Protein AF-A0A7S2EL05-F1 (afdb_monomer)

Sequence (226 aa):
WRDENFVDEIRAWVKHLNYWMNGFDNTKRIVISYDSLIDGGAGPHEAVRIARFLGEEEGVTTVPEEHIPCVWEKVVNTYTYHDGDRRKLALSLGDDNNGSGYSSQKKRNRVKQNENLSKNINLPLDDNGNEKNEKSTGSIDLLSPKKKSTGSINLSKDVLPGSSSLNPSMDDLTFTKAQLQTIYALINLVKEKYQSRGNEHRIEIILDDYLKEVKVKLMELIDASD

Radius of gyration: 29.75 Å; Cα contacts (8 Å, |Δi|>4): 64; chains: 1; bounding box: 59×52×84 Å

pLDDT: mean 71.34, std 25.08, range [31.23, 97.62]

Foldseek 3Di:
DCVVCVVVVVVVVVVVVCCVVVVDDPLLDDDDDPCLCLDLPRNLVVQLVVQVSQVVDPPDDGDPSVCSNVVSCVPRVVPVVVVVVVVVVVVVPDDDDDDDDDDDDDDDDDDPDDPPPPPDDDDDDDPDDDDDDDDDDDDDDDDDPDDDDDDDDDDDPDDDDDDDDPPPPPVNDDDDLVRLVVVLVVLVVVLVVVVVVPPCVVSNVVSVVVNVVSVVVNVVVVVVVD

Structure (mmCIF, N/CA/C/O backbone):
data_AF-A0A7S2EL05-F1
#
_entry.id   AF-A0A7S2EL05-F1
#
loop_
_atom_site.group_PDB
_atom_site.id
_atom_site.type_symbol
_atom_site.label_atom_id
_atom_site.label_alt_id
_atom_site.label_comp_id
_atom_site.label_asym_id
_atom_site.label_entity_id
_atom_site.label_seq_id
_atom_site.pdbx_PDB_ins_code
_atom_site.Cartn_x
_atom_site.Cartn_y
_atom_site.Cartn_z
_atom_site.occupancy
_atom_site.B_iso_or_equiv
_atom_site.auth_seq_id
_atom_site.auth_comp_id
_atom_site.auth_asym_id
_atom_site.auth_atom_id
_atom_site.pdbx_PDB_model_num
ATOM 1 N N . TRP A 1 1 ? 18.766 -21.135 -1.723 1.00 81.81 1 TRP A N 1
ATOM 2 C CA . TRP A 1 1 ? 17.306 -21.271 -1.514 1.00 81.81 1 TRP A CA 1
ATOM 3 C C . TRP A 1 1 ? 16.524 -19.988 -1.794 1.00 81.81 1 TRP A C 1
ATOM 5 O O . TRP A 1 1 ? 15.847 -19.970 -2.808 1.00 81.81 1 TRP A O 1
ATOM 15 N N . ARG A 1 2 ? 16.598 -18.924 -0.965 1.00 81.25 2 ARG A N 1
ATOM 16 C CA . ARG A 1 2 ? 15.779 -17.698 -1.152 1.00 81.25 2 ARG A CA 1
ATOM 17 C C . ARG A 1 2 ? 15.886 -17.117 -2.566 1.00 81.25 2 ARG A C 1
ATOM 19 O O . ARG A 1 2 ? 14.863 -16.858 -3.182 1.00 81.25 2 ARG A O 1
ATOM 26 N N . ASP A 1 3 ? 17.107 -16.960 -3.065 1.00 92.44 3 ASP A N 1
ATOM 27 C CA . ASP A 1 3 ? 17.338 -16.305 -4.357 1.00 92.44 3 ASP A CA 1
ATOM 28 C C . ASP A 1 3 ? 17.010 -17.246 -5.525 1.00 92.44 3 ASP A C 1
ATOM 30 O O . ASP A 1 3 ? 16.352 -16.855 -6.482 1.00 92.44 3 ASP A O 1
ATOM 34 N N . GLU A 1 4 ? 17.371 -18.524 -5.395 1.00 92.69 4 GLU A N 1
ATOM 35 C CA . GLU A 1 4 ? 17.103 -19.570 -6.395 1.00 92.69 4 GLU A CA 1
ATOM 36 C C . GLU A 1 4 ? 15.605 -19.834 -6.609 1.00 92.69 4 GLU A C 1
ATOM 38 O O . GLU A 1 4 ? 15.221 -20.274 -7.685 1.00 92.69 4 GLU A O 1
ATOM 43 N N . ASN A 1 5 ? 14.763 -19.568 -5.603 1.00 93.44 5 ASN A N 1
ATOM 44 C CA . ASN A 1 5 ? 13.311 -19.782 -5.668 1.00 93.44 5 ASN A CA 1
ATOM 45 C C . ASN A 1 5 ? 12.526 -18.466 -5.725 1.00 93.44 5 ASN A C 1
ATOM 47 O O . ASN A 1 5 ? 11.299 -18.492 -5.748 1.00 93.44 5 ASN A O 1
ATOM 51 N N . PHE A 1 6 ? 13.203 -17.312 -5.756 1.00 91.44 6 PHE A N 1
ATOM 52 C CA . PHE A 1 6 ? 12.556 -16.004 -5.636 1.00 91.44 6 PHE A CA 1
ATOM 53 C C . PHE A 1 6 ? 11.422 -15.822 -6.651 1.00 91.44 6 PHE A C 1
ATOM 55 O O . PHE A 1 6 ? 10.320 -15.411 -6.296 1.00 91.44 6 PHE A O 1
ATOM 62 N N . VAL A 1 7 ? 11.673 -16.189 -7.909 1.00 93.88 7 VAL A N 1
ATOM 63 C CA . VAL A 1 7 ? 10.692 -16.054 -8.991 1.00 93.88 7 VAL A CA 1
ATOM 64 C C . VAL A 1 7 ? 9.461 -16.934 -8.750 1.00 93.88 7 VAL A C 1
ATOM 66 O O . VAL A 1 7 ? 8.333 -16.480 -8.945 1.00 93.88 7 VAL A O 1
ATOM 69 N N . ASP A 1 8 ? 9.655 -18.176 -8.310 1.00 94.38 8 ASP A N 1
ATOM 70 C CA . ASP A 1 8 ? 8.552 -19.109 -8.072 1.00 94.38 8 ASP A CA 1
ATOM 71 C C . ASP A 1 8 ? 7.735 -18.725 -6.835 1.00 94.38 8 ASP A C 1
ATOM 73 O O . ASP A 1 8 ? 6.505 -18.769 -6.881 1.00 94.38 8 ASP A O 1
ATOM 77 N N . GLU A 1 9 ? 8.389 -18.240 -5.780 1.00 94.56 9 GLU A N 1
ATOM 78 C CA . GLU A 1 9 ? 7.723 -17.711 -4.587 1.00 94.56 9 GLU A CA 1
ATOM 79 C C . GLU A 1 9 ? 6.894 -16.459 -4.908 1.00 94.56 9 GLU A C 1
ATOM 81 O O . GLU A 1 9 ? 5.739 -16.351 -4.490 1.00 94.56 9 GLU A O 1
ATOM 86 N N . ILE A 1 10 ? 7.418 -15.538 -5.726 1.00 96.00 10 ILE A N 1
ATOM 87 C CA . ILE A 1 10 ? 6.655 -14.365 -6.178 1.00 96.00 10 ILE A CA 1
ATOM 88 C C . ILE A 1 10 ? 5.441 -14.789 -7.010 1.00 96.00 10 ILE A C 1
ATOM 90 O O . ILE A 1 10 ? 4.342 -14.274 -6.798 1.00 96.00 10 ILE A O 1
ATOM 94 N N . ARG A 1 11 ? 5.582 -15.762 -7.920 1.00 96.12 11 ARG A N 1
ATOM 95 C CA . ARG A 1 11 ? 4.439 -16.292 -8.688 1.00 96.12 11 ARG A CA 1
ATOM 96 C C . ARG A 1 11 ? 3.397 -16.941 -7.781 1.00 96.12 11 ARG A C 1
ATOM 98 O O . ARG A 1 11 ? 2.199 -16.721 -7.977 1.00 96.12 11 ARG A O 1
ATOM 105 N N . ALA A 1 12 ? 3.830 -17.727 -6.796 1.00 95.69 12 ALA A N 1
ATOM 106 C CA . ALA A 1 12 ? 2.943 -18.347 -5.820 1.00 95.69 12 ALA A CA 1
ATOM 107 C C . ALA A 1 12 ? 2.183 -17.285 -5.010 1.00 95.69 12 ALA A C 1
ATOM 109 O O . ALA A 1 12 ? 0.964 -17.386 -4.852 1.00 95.69 12 ALA A O 1
ATOM 110 N N . TRP A 1 13 ? 2.873 -16.226 -4.586 1.00 95.31 13 TRP A N 1
ATOM 111 C CA . TRP A 1 13 ? 2.276 -15.103 -3.872 1.00 95.31 13 TRP A CA 1
ATOM 112 C C . TRP A 1 13 ? 1.262 -14.329 -4.727 1.00 95.31 13 TRP A C 1
ATOM 114 O O . TRP A 1 13 ? 0.143 -14.083 -4.277 1.00 95.31 13 TRP A O 1
ATOM 124 N N . VAL A 1 14 ? 1.581 -14.031 -5.992 1.00 96.50 14 VAL A N 1
ATOM 125 C CA . VAL A 1 14 ? 0.643 -13.390 -6.937 1.00 96.50 14 VAL A CA 1
ATOM 126 C C . VAL A 1 14 ? -0.605 -14.247 -7.141 1.00 96.50 14 VAL A C 1
ATOM 128 O O . VAL A 1 14 ? -1.726 -13.739 -7.112 1.00 96.50 14 VAL A O 1
ATOM 131 N N . LYS A 1 15 ? -0.440 -15.563 -7.310 1.00 96.75 15 LYS A N 1
ATOM 132 C CA . LYS A 1 15 ? -1.571 -16.491 -7.438 1.00 96.75 15 LYS A CA 1
ATOM 133 C C . LYS A 1 15 ? -2.443 -16.492 -6.181 1.00 96.75 15 LYS A C 1
ATOM 135 O O . LYS A 1 15 ? -3.668 -16.494 -6.295 1.00 96.75 15 LYS A O 1
ATOM 140 N N . HIS A 1 16 ? -1.822 -16.474 -5.003 1.00 94.94 16 HIS A N 1
ATOM 141 C CA . HIS A 1 16 ? -2.523 -16.396 -3.726 1.00 94.94 16 HIS A CA 1
ATOM 142 C C . HIS A 1 16 ? -3.325 -15.097 -3.600 1.00 94.94 16 HIS A C 1
ATOM 144 O O . HIS A 1 16 ? -4.512 -15.143 -3.288 1.00 94.94 16 HIS A O 1
ATOM 150 N N . LEU A 1 17 ? -2.722 -13.948 -3.918 1.00 94.31 17 LEU A N 1
ATOM 151 C CA . LEU A 1 17 ? -3.434 -12.673 -3.922 1.00 94.31 17 LEU A CA 1
ATOM 152 C C . LEU A 1 17 ? -4.604 -12.676 -4.899 1.00 94.31 17 LEU A C 1
ATOM 154 O O . LEU A 1 17 ? -5.710 -12.328 -4.507 1.00 94.31 17 LEU A O 1
ATOM 158 N N . ASN A 1 18 ? -4.402 -13.123 -6.139 1.00 95.62 18 ASN A N 1
ATOM 159 C CA . ASN A 1 18 ? -5.470 -13.169 -7.138 1.00 95.62 18 ASN A CA 1
ATOM 160 C C . ASN A 1 18 ? -6.663 -14.016 -6.682 1.00 95.62 18 ASN A C 1
ATOM 162 O O . ASN A 1 18 ? -7.805 -13.663 -6.965 1.00 95.62 18 ASN A O 1
ATOM 166 N N . TYR A 1 19 ? -6.423 -15.107 -5.952 1.00 95.00 19 TYR A N 1
ATOM 167 C CA . TYR A 1 19 ? -7.498 -15.913 -5.379 1.00 95.00 19 TYR A CA 1
ATOM 168 C C . TYR A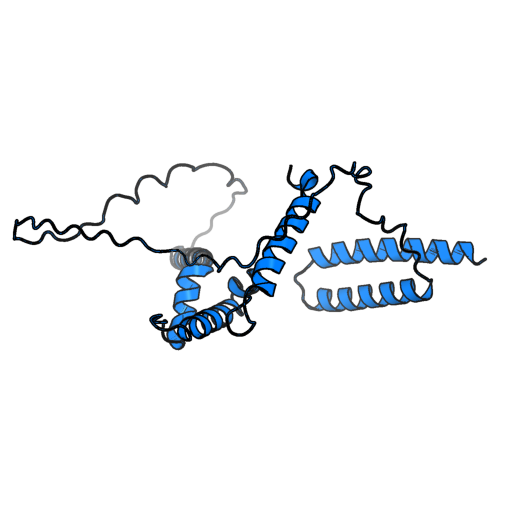 1 19 ? -8.379 -15.097 -4.418 1.00 95.00 19 TYR A C 1
ATOM 170 O O . TYR A 1 19 ? -9.597 -15.065 -4.585 1.00 95.00 19 TYR A O 1
ATOM 178 N N . TRP A 1 20 ? -7.781 -14.379 -3.463 1.00 94.06 20 TRP A N 1
ATOM 179 C CA . TRP A 1 20 ? -8.527 -13.530 -2.524 1.00 94.06 20 TRP A CA 1
ATOM 180 C C . TRP A 1 20 ? -9.119 -12.286 -3.187 1.00 94.06 20 TRP A C 1
ATOM 182 O O . TRP A 1 20 ? -10.218 -11.855 -2.834 1.00 94.06 20 TRP A O 1
ATOM 192 N N . MET A 1 21 ? -8.410 -11.716 -4.163 1.00 93.62 21 MET A N 1
ATOM 193 C CA . MET A 1 21 ? -8.846 -10.517 -4.871 1.00 93.62 21 MET A CA 1
ATOM 194 C C . MET A 1 21 ? -10.076 -10.782 -5.748 1.00 93.62 21 MET A C 1
ATOM 196 O O . MET A 1 21 ? -10.983 -9.955 -5.800 1.00 93.62 21 MET A O 1
ATOM 200 N N . ASN A 1 22 ? -10.141 -11.961 -6.370 1.00 95.25 22 ASN A N 1
ATOM 201 C CA . ASN A 1 22 ? -11.247 -12.349 -7.245 1.00 95.25 22 ASN A CA 1
ATOM 202 C C . ASN A 1 22 ? -12.372 -13.097 -6.513 1.00 95.25 22 ASN A C 1
ATOM 204 O O . ASN A 1 22 ? -13.489 -13.155 -7.018 1.00 95.25 22 ASN A O 1
ATOM 208 N N . GLY A 1 23 ? -12.086 -13.708 -5.359 1.00 94.44 23 GLY A N 1
ATOM 209 C CA . GLY A 1 23 ? -13.053 -14.522 -4.615 1.00 94.44 23 GLY A CA 1
ATOM 210 C C . GLY A 1 23 ? -14.011 -13.729 -3.725 1.00 94.44 23 GLY A C 1
ATOM 211 O O . GLY A 1 23 ? -15.037 -14.268 -3.317 1.00 94.44 23 GLY A O 1
ATOM 212 N N . PHE A 1 24 ? -13.686 -12.471 -3.422 1.00 92.50 24 PHE A N 1
ATOM 213 C CA . PHE A 1 24 ? -14.451 -11.631 -2.504 1.00 92.50 24 PHE A CA 1
ATOM 214 C C . PHE A 1 24 ? -14.774 -10.286 -3.145 1.00 92.50 24 PHE A C 1
ATOM 216 O O . PHE A 1 24 ? -13.911 -9.668 -3.776 1.00 92.50 24 PHE A O 1
ATOM 223 N N . ASP A 1 25 ? -16.011 -9.829 -2.946 1.00 93.19 25 ASP A N 1
ATOM 224 C CA . ASP A 1 25 ? -16.452 -8.505 -3.375 1.00 93.19 25 ASP A CA 1
ATOM 225 C C . ASP A 1 25 ? -15.618 -7.413 -2.699 1.00 93.19 25 ASP A C 1
ATOM 227 O O . ASP A 1 25 ? -15.219 -7.536 -1.539 1.00 93.19 25 ASP A O 1
ATOM 231 N N . ASN A 1 26 ? -15.406 -6.300 -3.404 1.00 88.69 26 ASN A N 1
ATOM 232 C CA . ASN A 1 26 ? -14.616 -5.177 -2.890 1.00 88.69 26 ASN A CA 1
ATOM 233 C C . ASN A 1 26 ? -15.190 -4.563 -1.603 1.00 88.69 26 ASN A C 1
ATOM 235 O O . ASN A 1 26 ? -14.440 -3.961 -0.847 1.00 88.69 26 ASN A O 1
ATOM 239 N N . THR A 1 27 ? -16.492 -4.705 -1.345 1.00 90.81 27 THR A N 1
ATOM 240 C CA . THR A 1 27 ? -17.134 -4.230 -0.108 1.00 90.81 27 THR A CA 1
ATOM 241 C C . THR A 1 27 ? -16.928 -5.178 1.070 1.00 90.81 27 THR A C 1
ATOM 243 O O . THR A 1 27 ? -17.052 -4.762 2.210 1.00 90.81 27 THR A O 1
ATOM 246 N N . LYS A 1 28 ? -16.582 -6.444 0.810 1.00 92.94 28 LYS A N 1
ATOM 247 C CA . LYS A 1 28 ? -16.361 -7.486 1.825 1.00 92.94 28 LYS A CA 1
ATOM 248 C C . LYS A 1 28 ? -14.880 -7.777 2.046 1.00 92.94 28 LYS A C 1
ATOM 250 O O . LYS A 1 28 ? -14.517 -8.834 2.559 1.00 92.94 28 LYS A O 1
ATOM 255 N N . ARG A 1 29 ? -14.006 -6.866 1.618 1.00 93.81 29 ARG A N 1
ATOM 256 C CA . ARG A 1 29 ? -12.559 -6.995 1.765 1.00 93.81 29 ARG A CA 1
ATOM 257 C C . ARG A 1 29 ? -11.932 -5.638 2.030 1.00 93.81 29 ARG A C 1
ATOM 259 O O . ARG A 1 29 ? -12.209 -4.669 1.335 1.00 93.81 29 ARG A O 1
ATOM 266 N N . ILE A 1 30 ? -10.977 -5.627 2.948 1.00 95.25 30 ILE A N 1
ATOM 267 C CA . ILE A 1 30 ? -10.051 -4.519 3.156 1.00 95.25 30 ILE A CA 1
ATOM 268 C C . ILE A 1 30 ? -8.624 -4.965 2.814 1.00 95.25 30 ILE A C 1
ATOM 270 O O . ILE A 1 30 ? -8.251 -6.115 3.043 1.00 95.25 30 ILE A O 1
ATOM 274 N N . VAL A 1 31 ? -7.827 -4.062 2.237 1.00 94.81 31 VAL A N 1
ATOM 275 C CA . VAL A 1 31 ? -6.401 -4.283 1.956 1.00 94.81 31 VAL A CA 1
ATOM 276 C C . VAL A 1 31 ? -5.605 -3.218 2.689 1.00 94.81 31 VAL A C 1
ATOM 278 O O 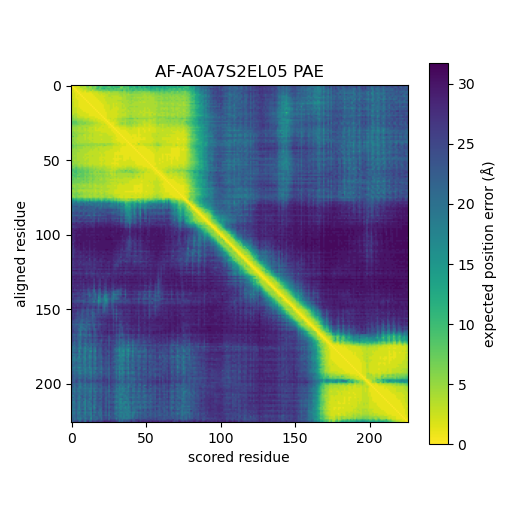. VAL A 1 31 ? -5.858 -2.027 2.519 1.00 94.81 31 VAL A O 1
ATOM 281 N N . ILE A 1 32 ? -4.650 -3.654 3.505 1.00 95.50 32 ILE A N 1
ATOM 282 C CA . ILE A 1 32 ? -3.833 -2.783 4.348 1.00 95.50 32 ILE A CA 1
ATOM 283 C C . ILE A 1 32 ? -2.375 -3.141 4.116 1.00 95.50 32 ILE A C 1
ATOM 285 O O . ILE A 1 32 ? -2.000 -4.312 4.180 1.00 95.50 32 ILE A O 1
ATOM 289 N N . SER A 1 33 ? -1.560 -2.129 3.824 1.00 95.19 33 SER A N 1
ATOM 290 C CA . SER A 1 33 ? -0.114 -2.306 3.764 1.00 95.19 33 SER A CA 1
ATOM 291 C C . SER A 1 33 ? 0.435 -2.525 5.168 1.00 95.19 33 SER A C 1
ATOM 293 O O . SER A 1 33 ? 0.085 -1.795 6.097 1.00 95.19 33 SER A O 1
ATOM 295 N N . TYR A 1 34 ? 1.340 -3.493 5.300 1.00 94.12 34 TYR A N 1
ATOM 296 C CA . TYR A 1 34 ? 2.086 -3.700 6.535 1.00 94.12 34 TYR A CA 1
ATOM 297 C C . TYR A 1 34 ? 2.833 -2.427 6.949 1.00 94.12 34 TYR A C 1
ATOM 299 O O . TYR A 1 34 ? 2.736 -2.029 8.105 1.00 94.12 34 TYR A O 1
ATOM 307 N N . ASP A 1 35 ? 3.487 -1.747 6.001 1.00 94.62 35 ASP A N 1
ATOM 308 C CA . ASP A 1 35 ? 4.274 -0.538 6.271 1.00 94.62 35 ASP A CA 1
ATOM 309 C C . ASP A 1 35 ? 3.409 0.588 6.841 1.00 94.62 35 ASP A C 1
ATOM 311 O O . ASP A 1 35 ? 3.795 1.251 7.797 1.00 94.62 35 ASP A O 1
ATOM 315 N N . SER A 1 36 ? 2.201 0.768 6.299 1.00 95.56 36 SER A N 1
ATOM 316 C CA . SER A 1 36 ? 1.250 1.756 6.815 1.00 95.56 36 SER A CA 1
ATOM 317 C C . SER A 1 36 ? 0.721 1.374 8.193 1.00 95.56 36 SER A C 1
ATOM 319 O O . SER A 1 36 ? 0.511 2.255 9.017 1.00 95.56 36 SER A O 1
ATOM 321 N N . LEU A 1 37 ? 0.522 0.079 8.460 1.00 95.81 37 LEU A N 1
ATOM 322 C CA . LEU A 1 37 ? 0.024 -0.400 9.747 1.00 95.81 37 LEU A CA 1
ATOM 323 C C . LEU A 1 37 ? 1.049 -0.238 10.874 1.00 95.81 37 LEU A C 1
ATOM 325 O O . LEU A 1 37 ? 0.644 -0.023 12.012 1.00 95.81 37 LEU A O 1
ATOM 329 N N . ILE A 1 38 ? 2.348 -0.358 10.585 1.00 94.50 38 ILE A N 1
ATOM 330 C CA . ILE A 1 38 ? 3.414 -0.193 11.589 1.00 94.50 38 ILE A CA 1
ATOM 331 C C . ILE A 1 38 ? 3.925 1.246 11.709 1.00 94.50 38 ILE A C 1
ATOM 333 O O . ILE A 1 38 ? 4.678 1.547 12.635 1.00 94.50 38 ILE A O 1
ATOM 337 N N . ASP A 1 39 ? 3.549 2.127 10.784 1.00 93.25 39 ASP A N 1
ATOM 338 C CA . ASP A 1 39 ? 3.959 3.526 10.811 1.00 93.25 39 ASP A CA 1
ATOM 339 C C . ASP A 1 39 ? 3.343 4.271 12.003 1.00 93.25 39 ASP A C 1
ATOM 341 O O . ASP A 1 39 ? 2.158 4.138 12.303 1.00 93.25 39 ASP A O 1
ATOM 345 N N . GLY A 1 40 ? 4.147 5.102 12.671 1.00 92.06 40 GLY A N 1
ATOM 346 C CA . GLY A 1 40 ? 3.718 5.860 13.849 1.00 92.06 40 GLY A CA 1
ATOM 347 C C . GLY A 1 40 ? 2.612 6.881 13.573 1.00 92.06 40 GLY A C 1
ATOM 348 O O . GLY A 1 40 ? 1.843 7.200 14.477 1.00 92.06 40 GLY A O 1
ATOM 349 N N . GLY A 1 41 ? 2.535 7.401 12.345 1.00 92.88 41 GLY A N 1
ATOM 350 C CA . GLY A 1 41 ? 1.515 8.361 11.936 1.00 92.88 41 GLY A CA 1
ATOM 351 C C . GLY A 1 41 ? 0.295 7.687 11.314 1.00 92.88 41 GLY A C 1
ATOM 352 O O . GLY A 1 41 ? -0.833 7.968 11.708 1.00 92.88 41 GLY A O 1
ATOM 353 N N . ALA A 1 42 ? 0.504 6.796 10.345 1.00 95.81 42 ALA A N 1
ATOM 354 C CA . ALA A 1 42 ? -0.566 6.147 9.591 1.00 95.81 42 ALA A CA 1
ATOM 355 C C . ALA A 1 42 ? -1.185 4.943 10.319 1.00 95.81 42 ALA A C 1
ATOM 357 O O . ALA A 1 42 ? -2.374 4.676 10.142 1.00 95.81 42 ALA A O 1
ATOM 358 N N . GLY A 1 43 ? -0.428 4.248 11.167 1.00 95.81 43 GLY A N 1
ATOM 359 C CA . GLY A 1 43 ? -0.849 3.012 11.827 1.00 95.81 43 GLY A CA 1
ATOM 360 C C . GLY A 1 43 ? -2.136 3.133 12.645 1.00 95.81 43 GLY A C 1
ATOM 361 O O . GLY A 1 43 ? -3.047 2.327 12.434 1.00 95.81 43 GLY A O 1
ATOM 362 N N . PRO A 1 44 ? -2.299 4.161 13.503 1.00 96.75 44 PRO A N 1
ATOM 363 C CA . PRO A 1 44 ? -3.556 4.393 14.212 1.00 96.75 44 PRO A CA 1
ATOM 364 C C . PRO A 1 44 ? -4.761 4.553 13.276 1.00 96.75 44 PRO A C 1
ATOM 366 O O . PRO A 1 44 ? -5.836 4.022 13.551 1.00 96.75 44 PRO A O 1
ATOM 369 N N . HIS A 1 45 ? -4.588 5.241 12.146 1.00 97.25 45 HIS A N 1
ATOM 370 C CA . HIS A 1 45 ? -5.654 5.428 11.160 1.00 97.25 45 HIS A CA 1
ATOM 371 C C . HIS A 1 45 ? -5.997 4.124 10.432 1.00 97.25 45 HIS A C 1
ATOM 373 O O . HIS A 1 45 ? -7.172 3.831 10.203 1.00 97.25 45 HIS A O 1
ATOM 379 N N . GLU A 1 46 ? -4.989 3.316 10.106 1.00 97.62 46 GLU A N 1
ATOM 380 C CA . GLU A 1 46 ? -5.187 1.978 9.549 1.00 97.62 46 GLU A CA 1
ATOM 381 C C . GLU A 1 46 ? -5.940 1.070 10.530 1.00 97.62 46 GLU A C 1
ATOM 383 O O . GLU A 1 46 ? -6.881 0.383 10.134 1.00 97.62 46 GLU A O 1
ATOM 388 N N . ALA A 1 47 ? -5.615 1.129 11.824 1.00 97.19 47 ALA A N 1
ATOM 389 C CA . ALA A 1 47 ? -6.316 0.379 12.865 1.00 97.19 47 ALA A CA 1
ATOM 390 C C . ALA A 1 47 ? -7.788 0.794 13.011 1.00 97.19 47 ALA A C 1
ATOM 392 O O . ALA A 1 47 ? -8.657 -0.066 13.163 1.00 97.19 47 ALA A O 1
ATOM 393 N N . VAL A 1 48 ? -8.091 2.093 12.902 1.00 97.56 48 VAL A N 1
ATOM 394 C CA . VAL A 1 48 ? -9.478 2.588 12.863 1.00 97.56 48 VAL A CA 1
ATOM 395 C C . VAL A 1 48 ? -10.220 2.008 11.662 1.00 97.56 48 VAL A C 1
ATOM 397 O O . VAL A 1 48 ? -11.358 1.554 11.790 1.00 97.56 48 VAL A O 1
ATOM 400 N N . ARG A 1 49 ? -9.566 1.963 10.497 1.00 97.00 49 ARG A N 1
ATOM 401 C CA . ARG A 1 49 ? -10.156 1.399 9.281 1.00 97.00 49 ARG A CA 1
ATOM 402 C C . ARG A 1 49 ? -10.449 -0.097 9.424 1.00 97.00 49 ARG A C 1
ATOM 404 O O . ARG A 1 49 ? -11.505 -0.535 8.978 1.00 97.00 49 ARG A O 1
ATOM 411 N N . ILE A 1 50 ? -9.568 -0.852 10.090 1.00 96.69 50 ILE A N 1
ATOM 412 C CA . ILE A 1 50 ? -9.801 -2.264 10.442 1.00 96.69 50 ILE A CA 1
ATOM 413 C C . ILE A 1 50 ? -11.026 -2.396 11.337 1.00 96.69 50 ILE A C 1
ATOM 415 O O . ILE A 1 50 ? -11.913 -3.184 11.031 1.00 96.69 50 ILE A O 1
ATOM 419 N N . ALA A 1 51 ? -11.084 -1.638 12.434 1.00 96.75 51 ALA A N 1
ATOM 420 C CA . ALA A 1 51 ? -12.191 -1.741 13.376 1.00 96.75 51 ALA A CA 1
ATOM 421 C C . ALA A 1 51 ? -13.524 -1.400 12.708 1.00 96.75 51 ALA A C 1
ATOM 423 O O . ALA A 1 51 ? -14.478 -2.148 12.860 1.00 96.75 51 ALA A O 1
ATOM 424 N N . ARG A 1 52 ? -13.581 -0.335 11.902 1.00 96.06 52 ARG A N 1
ATOM 425 C CA . ARG A 1 52 ? -14.800 0.018 11.165 1.00 96.06 52 ARG A CA 1
ATOM 426 C C . ARG A 1 52 ? -15.235 -1.100 10.222 1.00 96.06 52 ARG A C 1
ATOM 428 O O . ARG A 1 52 ? -16.396 -1.477 10.256 1.00 96.06 52 ARG A O 1
ATOM 435 N N . PHE A 1 53 ? -14.302 -1.649 9.444 1.00 96.00 53 PHE A N 1
ATOM 436 C CA . PHE A 1 53 ? -14.581 -2.761 8.535 1.00 96.00 53 PHE A CA 1
ATOM 437 C C . PHE A 1 53 ? -15.092 -4.004 9.281 1.00 96.00 53 PHE A C 1
ATOM 439 O O . PHE A 1 53 ? -16.052 -4.631 8.854 1.00 96.00 53 PHE A O 1
ATOM 446 N N . LEU A 1 54 ? -14.487 -4.346 10.421 1.00 95.31 54 LEU A N 1
ATOM 447 C CA . LEU A 1 54 ? -14.925 -5.478 11.241 1.00 95.31 54 LEU A CA 1
ATOM 448 C C . LEU A 1 54 ? -16.286 -5.238 11.906 1.00 95.31 54 LEU A C 1
ATOM 450 O O . LEU A 1 54 ? -17.037 -6.187 12.091 1.00 95.31 54 LEU A O 1
ATOM 454 N N . GLY A 1 55 ? -16.606 -3.990 12.252 1.00 95.00 55 GLY A N 1
ATOM 455 C CA . GLY A 1 55 ? -17.880 -3.613 12.868 1.00 95.00 55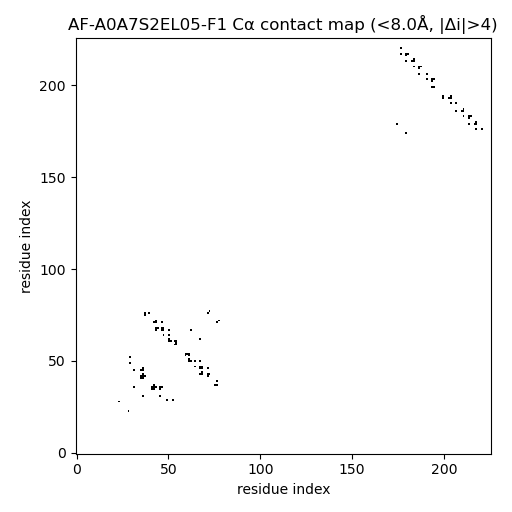 GLY A CA 1
ATOM 456 C C . GLY A 1 55 ? -19.076 -3.651 11.915 1.00 95.00 55 GLY A C 1
ATOM 457 O O . GLY A 1 55 ? -20.209 -3.515 12.369 1.00 95.00 55 GLY A O 1
ATOM 458 N N . GLU A 1 56 ? -18.849 -3.833 10.612 1.00 93.06 56 GLU A N 1
ATOM 459 C CA . GLU A 1 56 ? -19.918 -4.065 9.633 1.00 93.06 56 GLU A CA 1
ATOM 460 C C . GLU A 1 56 ? -20.468 -5.501 9.698 1.00 93.06 56 GLU A C 1
ATOM 462 O O . GLU A 1 56 ? -21.586 -5.746 9.243 1.00 93.06 56 GLU A O 1
ATOM 467 N N . GLU A 1 57 ? -19.713 -6.445 10.272 1.00 92.62 57 GLU A N 1
ATOM 468 C CA . GLU A 1 57 ? -20.110 -7.850 10.377 1.00 92.62 57 GLU A CA 1
ATOM 469 C C . GLU A 1 57 ? -20.972 -8.097 11.625 1.00 92.62 57 GLU A C 1
ATOM 471 O O . GLU A 1 57 ? -20.637 -7.700 12.747 1.00 92.62 57 GLU A O 1
ATOM 476 N N . GLU A 1 58 ? -22.090 -8.802 11.443 1.00 93.56 58 GLU A N 1
ATOM 477 C CA . GLU A 1 58 ? -23.008 -9.122 12.534 1.00 93.56 58 GLU A CA 1
ATOM 478 C C . GLU A 1 58 ? -22.319 -9.979 13.610 1.00 93.56 58 GLU A C 1
ATOM 480 O O . GLU A 1 58 ? -21.675 -10.989 13.330 1.00 93.56 58 GLU A O 1
ATOM 485 N N . GLY A 1 59 ? -22.468 -9.577 14.874 1.00 94.25 59 GLY A N 1
ATOM 486 C CA . GLY A 1 59 ? -21.886 -10.288 16.016 1.00 94.25 59 GLY A CA 1
ATOM 487 C C . GLY A 1 59 ? -20.443 -9.901 16.350 1.00 94.25 59 GLY A C 1
ATOM 488 O O . GLY A 1 59 ? -19.912 -10.384 17.353 1.00 94.25 59 GLY A O 1
ATOM 489 N N . VAL A 1 60 ? -19.814 -8.999 15.591 1.00 94.56 60 VAL A N 1
ATOM 490 C CA . VAL A 1 60 ? -18.494 -8.456 15.932 1.00 94.56 60 VAL A CA 1
ATOM 491 C C . VAL A 1 60 ? -18.652 -7.166 16.737 1.00 94.56 60 VAL A C 1
ATOM 493 O O . VAL A 1 60 ? -19.234 -6.187 16.282 1.00 94.56 60 VAL A O 1
ATOM 496 N N . THR A 1 61 ? -18.121 -7.151 17.962 1.00 95.06 61 THR A N 1
ATOM 497 C CA . THR A 1 61 ? -18.056 -5.935 18.791 1.00 95.06 61 THR A CA 1
ATOM 498 C C . THR A 1 61 ? -16.673 -5.314 18.672 1.00 95.06 61 THR A C 1
ATOM 500 O O . THR A 1 61 ? -15.668 -5.975 18.936 1.00 95.06 61 THR A O 1
ATOM 503 N N . THR A 1 62 ? -16.613 -4.041 18.295 1.00 95.75 62 THR A N 1
ATOM 504 C CA . THR A 1 62 ? -15.353 -3.323 18.080 1.00 95.75 62 THR A CA 1
ATOM 505 C C . THR A 1 62 ? -15.081 -2.326 19.196 1.00 95.75 62 THR A C 1
ATOM 507 O O . THR A 1 62 ? -15.995 -1.817 19.843 1.00 95.75 62 THR A O 1
ATOM 510 N N . VAL A 1 63 ? -13.799 -2.038 19.421 1.00 94.31 63 VAL A N 1
ATOM 511 C CA . VAL A 1 63 ? -13.365 -1.002 20.366 1.00 94.31 63 VAL A CA 1
ATOM 512 C C . VAL A 1 63 ? -13.861 0.370 19.874 1.00 94.31 63 VAL A C 1
ATOM 514 O O . VAL A 1 63 ? -13.788 0.613 18.666 1.00 94.31 63 VAL A O 1
ATOM 517 N N . PRO A 1 64 ? -14.341 1.266 20.763 1.00 95.62 64 PRO A N 1
ATOM 518 C CA . PRO A 1 64 ? -14.702 2.631 20.384 1.00 95.62 64 PRO A CA 1
ATOM 519 C C . PRO A 1 64 ? -13.549 3.351 19.681 1.00 95.62 64 PRO A C 1
ATOM 521 O O . PRO A 1 64 ? -12.387 3.178 20.061 1.00 95.62 64 PRO A O 1
ATOM 524 N N . GLU A 1 65 ? -13.863 4.147 18.657 1.00 95.25 65 GLU A N 1
ATOM 525 C CA . GLU A 1 65 ? -12.874 4.737 17.744 1.00 95.25 65 GLU A CA 1
ATOM 526 C C . GLU A 1 65 ? -11.814 5.566 18.492 1.00 95.25 65 GLU A C 1
ATOM 528 O O . GLU A 1 65 ? -10.624 5.499 18.182 1.00 95.25 65 GLU A O 1
ATOM 533 N N . GLU A 1 66 ? -12.222 6.247 19.562 1.00 96.44 66 GLU A N 1
ATOM 534 C CA . GLU A 1 66 ? -11.384 7.042 20.460 1.00 96.44 66 GLU A CA 1
ATOM 535 C C . GLU A 1 66 ? -10.301 6.242 21.204 1.00 96.44 66 GLU A C 1
ATOM 537 O O . GLU A 1 66 ? -9.276 6.799 21.601 1.00 96.44 66 GLU A O 1
ATOM 542 N N . HIS A 1 67 ? -10.495 4.936 21.392 1.00 97.12 67 HIS A N 1
ATOM 543 C CA . HIS A 1 67 ? -9.562 4.072 22.115 1.00 97.12 67 HIS A CA 1
ATOM 544 C C . HIS A 1 67 ? -8.645 3.268 21.187 1.00 97.12 67 HIS A C 1
ATOM 546 O O . HIS A 1 67 ? -7.631 2.731 21.643 1.00 97.12 67 HIS A O 1
ATOM 552 N N . ILE A 1 68 ? -8.951 3.212 19.888 1.00 96.50 68 ILE A N 1
ATOM 553 C CA . ILE A 1 68 ? -8.192 2.428 18.908 1.00 96.50 68 ILE A CA 1
ATOM 554 C C . ILE A 1 68 ? -6.717 2.847 18.824 1.00 96.50 68 ILE A C 1
ATOM 556 O O . ILE A 1 68 ? -5.876 1.946 18.853 1.00 96.50 68 ILE A O 1
ATOM 560 N N . PRO A 1 69 ? -6.347 4.146 18.780 1.00 95.25 69 PRO A N 1
ATOM 561 C CA . PRO A 1 69 ? -4.938 4.542 18.723 1.00 95.25 69 PRO A CA 1
ATOM 562 C C . PRO A 1 69 ? -4.109 4.001 19.894 1.00 95.25 69 PRO A C 1
ATOM 564 O O . PRO A 1 69 ? -2.996 3.520 19.698 1.00 95.25 69 PRO A O 1
ATOM 567 N N . CYS A 1 70 ? -4.680 4.007 21.102 1.00 94.88 70 CYS A N 1
ATOM 568 C CA . CYS A 1 70 ? -4.029 3.484 22.302 1.00 94.88 70 CYS A CA 1
ATOM 569 C C . CYS A 1 70 ? -3.844 1.960 22.225 1.00 94.88 70 CYS A C 1
ATOM 571 O O . CYS A 1 70 ? -2.767 1.441 22.524 1.00 94.88 70 CYS A O 1
ATOM 573 N N . VAL A 1 71 ? -4.873 1.230 21.779 1.00 95.12 71 VAL A N 1
ATOM 574 C CA . VAL A 1 71 ? -4.785 -0.227 21.584 1.00 95.12 71 VAL A CA 1
ATOM 575 C C . VAL A 1 71 ? -3.748 -0.566 20.515 1.00 95.12 71 VAL A C 1
ATOM 577 O O . VAL A 1 71 ? -2.916 -1.446 20.729 1.00 95.12 71 VAL A O 1
ATOM 580 N N . TRP A 1 72 ? -3.756 0.152 19.392 1.00 95.81 72 TRP A N 1
ATOM 581 C CA . TRP A 1 72 ? -2.768 -0.013 18.332 1.00 95.81 72 TRP A CA 1
ATOM 582 C C . TRP A 1 72 ? -1.345 0.199 18.859 1.00 95.81 72 TRP A C 1
ATOM 584 O O . TRP A 1 72 ? -0.486 -0.656 18.648 1.00 95.81 72 TRP A O 1
ATOM 594 N N . GLU A 1 73 ? -1.105 1.271 19.616 1.00 94.25 73 GLU A N 1
ATOM 595 C CA . GLU A 1 73 ? 0.213 1.562 20.187 1.00 94.25 73 GLU A CA 1
ATOM 596 C C . GLU A 1 73 ? 0.685 0.428 21.107 1.00 94.25 73 GLU A C 1
ATOM 598 O O . GLU A 1 73 ? 1.835 -0.010 21.034 1.00 94.25 73 GLU A O 1
ATOM 603 N N . LYS A 1 74 ? -0.221 -0.113 21.930 1.00 92.50 74 LYS A N 1
ATOM 604 C CA . LYS A 1 74 ? 0.079 -1.218 22.847 1.00 92.50 74 LYS A CA 1
ATOM 605 C C . LYS A 1 74 ? 0.262 -2.572 22.173 1.00 92.50 74 LYS A C 1
ATOM 607 O O . LYS A 1 74 ? 0.931 -3.412 22.760 1.00 92.50 74 LYS A O 1
ATOM 612 N N . VAL A 1 75 ? -0.331 -2.816 21.008 1.00 91.56 75 VAL A N 1
ATOM 613 C CA . VAL A 1 75 ? -0.282 -4.130 20.339 1.00 91.56 75 VAL A CA 1
ATOM 614 C C . VAL A 1 75 ? 0.782 -4.157 19.247 1.00 91.56 75 VAL A C 1
ATOM 616 O O . VAL A 1 75 ? 1.595 -5.077 19.193 1.00 91.56 75 VAL A O 1
ATOM 619 N N . VAL A 1 76 ? 0.789 -3.142 18.387 1.00 90.44 76 VAL A N 1
ATOM 620 C CA . VAL A 1 76 ? 1.642 -3.074 17.195 1.00 90.44 76 VAL A CA 1
ATOM 621 C C . VAL A 1 76 ? 2.973 -2.404 17.520 1.00 90.44 76 VAL A C 1
ATOM 623 O O . VAL A 1 76 ? 4.023 -2.869 17.082 1.00 90.44 76 VAL A O 1
ATOM 626 N N . ASN A 1 77 ? 2.957 -1.357 18.348 1.00 82.69 77 ASN A N 1
ATOM 627 C CA . ASN A 1 77 ? 4.125 -0.521 18.619 1.00 82.69 77 ASN A CA 1
ATOM 628 C C . ASN A 1 77 ? 4.760 -0.772 20.006 1.00 82.69 77 ASN A C 1
ATOM 630 O O . ASN A 1 77 ? 5.299 0.129 20.651 1.00 82.69 77 ASN A O 1
ATOM 634 N N . THR A 1 78 ? 4.743 -2.024 20.473 1.00 75.56 78 THR A N 1
ATOM 635 C CA . THR A 1 78 ? 5.274 -2.423 21.796 1.00 75.56 78 THR A CA 1
ATOM 636 C C . THR A 1 78 ? 6.757 -2.099 21.996 1.00 75.56 78 THR A C 1
ATOM 638 O O . THR A 1 78 ? 7.195 -1.829 23.117 1.00 75.56 78 THR A O 1
ATOM 641 N N . TYR A 1 79 ? 7.552 -2.114 20.924 1.00 64.44 79 TYR A N 1
ATOM 642 C CA . TYR A 1 79 ? 9.005 -1.960 21.013 1.00 64.44 79 TYR A CA 1
ATOM 643 C C . TYR A 1 79 ? 9.472 -0.516 21.225 1.00 64.44 79 TYR A C 1
ATOM 645 O O . TYR A 1 79 ? 10.525 -0.311 21.828 1.00 64.44 79 TYR A O 1
ATOM 653 N N . THR A 1 80 ? 8.711 0.488 20.785 1.00 57.47 80 THR A N 1
ATOM 654 C CA . THR A 1 80 ? 9.095 1.898 20.993 1.00 57.47 80 THR A CA 1
ATOM 655 C C . THR A 1 80 ? 8.803 2.364 22.419 1.00 57.47 80 THR A C 1
ATOM 657 O O . THR A 1 80 ? 9.552 3.176 22.968 1.00 57.47 80 THR A O 1
ATOM 660 N N . TYR A 1 81 ? 7.796 1.770 23.068 1.00 50.03 81 TYR A N 1
ATOM 661 C CA . TYR A 1 81 ? 7.405 2.090 24.441 1.00 50.03 81 TYR A CA 1
ATOM 662 C C . TYR A 1 81 ? 8.509 1.753 25.464 1.00 50.03 81 TYR A C 1
ATOM 664 O O . TYR A 1 81 ? 8.747 2.500 26.411 1.00 50.03 81 TYR A O 1
ATOM 672 N N . HIS A 1 82 ? 9.251 0.658 25.258 1.00 51.88 82 HIS A N 1
ATOM 673 C CA . HIS A 1 82 ? 10.291 0.229 26.200 1.00 51.88 82 HIS A CA 1
ATOM 674 C C . HIS A 1 82 ? 11.653 0.921 26.033 1.00 51.88 82 HIS A C 1
ATOM 676 O O . HIS A 1 82 ? 12.447 0.900 26.978 1.00 51.88 82 HIS A O 1
ATOM 682 N N . ASP A 1 83 ? 11.941 1.541 24.883 1.00 53.41 83 ASP A N 1
ATOM 683 C CA . ASP A 1 83 ? 13.212 2.259 24.688 1.00 53.41 83 ASP A CA 1
ATOM 684 C C . ASP A 1 83 ? 13.128 3.718 25.178 1.00 53.41 83 ASP A C 1
ATOM 686 O O . ASP A 1 83 ? 14.094 4.257 25.725 1.00 53.41 83 ASP A O 1
ATOM 690 N N . GLY A 1 84 ? 11.944 4.336 25.080 1.00 54.16 84 GLY A N 1
ATOM 691 C CA . GLY A 1 84 ? 11.679 5.684 25.595 1.00 54.16 84 GLY A CA 1
ATOM 692 C C . GLY A 1 84 ? 11.672 5.764 27.125 1.00 54.16 84 GLY A C 1
ATOM 693 O O . GLY A 1 84 ? 12.319 6.647 27.692 1.00 54.16 84 GLY A O 1
ATOM 694 N N . ASP A 1 85 ? 11.020 4.812 27.803 1.00 52.66 85 ASP A N 1
ATOM 695 C CA . ASP A 1 85 ? 10.955 4.796 29.272 1.00 52.66 85 ASP A CA 1
ATOM 696 C C . ASP A 1 85 ? 12.293 4.430 29.917 1.00 52.66 85 ASP A C 1
ATOM 698 O O . ASP A 1 85 ? 12.624 4.955 30.975 1.00 52.66 85 ASP A O 1
ATOM 702 N N . ARG A 1 86 ? 13.134 3.616 29.264 1.00 51.44 86 ARG A N 1
ATOM 703 C CA . ARG A 1 86 ? 14.503 3.376 29.751 1.00 51.44 86 ARG A CA 1
ATOM 704 C C . ARG A 1 86 ? 15.392 4.607 29.623 1.00 51.44 86 ARG A C 1
ATOM 706 O O . ARG A 1 86 ? 16.198 4.839 30.518 1.00 51.44 86 ARG A O 1
ATOM 713 N N . ARG A 1 87 ? 15.246 5.414 28.564 1.00 51.72 87 ARG A N 1
ATOM 714 C CA . ARG A 1 87 ? 15.989 6.681 28.442 1.00 51.72 87 ARG A CA 1
ATOM 715 C C . ARG A 1 87 ? 15.464 7.748 29.393 1.00 51.72 87 ARG A C 1
ATOM 717 O O . ARG A 1 87 ? 16.280 8.452 29.973 1.00 51.72 87 ARG A O 1
ATOM 724 N N . LYS A 1 88 ? 14.148 7.840 29.615 1.00 50.34 88 LYS A N 1
ATOM 725 C CA . LYS A 1 88 ? 13.575 8.765 30.606 1.00 50.34 88 LYS A CA 1
ATOM 726 C C . LYS A 1 88 ? 13.930 8.379 32.042 1.00 50.34 88 LYS A C 1
ATOM 728 O O . LYS A 1 88 ? 14.337 9.268 32.780 1.00 50.34 88 LYS A O 1
ATOM 733 N N . LEU A 1 89 ? 13.885 7.092 32.413 1.00 50.97 89 LEU A N 1
ATOM 734 C CA . LEU A 1 89 ? 14.341 6.657 33.741 1.00 50.97 89 LEU A CA 1
ATOM 735 C C . LEU A 1 89 ? 15.853 6.861 33.925 1.00 50.97 89 LEU A C 1
ATOM 737 O O . LEU A 1 89 ? 16.275 7.281 34.997 1.00 50.97 89 LEU A O 1
ATOM 741 N N . ALA A 1 90 ? 16.662 6.602 32.889 1.00 52.56 90 ALA A N 1
ATOM 742 C CA . ALA A 1 90 ? 18.111 6.818 32.934 1.00 52.56 90 ALA A CA 1
ATOM 743 C C . ALA A 1 90 ? 18.495 8.308 32.991 1.00 52.56 90 ALA A C 1
ATOM 745 O O . ALA A 1 90 ? 19.461 8.649 33.662 1.00 52.56 90 ALA A O 1
ATOM 746 N N . LEU A 1 91 ? 17.727 9.197 32.349 1.00 52.75 91 LEU A N 1
ATOM 747 C CA . LEU A 1 91 ? 17.899 10.654 32.453 1.00 52.75 91 LEU A CA 1
ATOM 748 C C . LEU A 1 91 ? 17.425 11.217 33.802 1.00 52.75 91 LEU A C 1
ATOM 750 O O . LEU A 1 91 ? 17.871 12.289 34.192 1.00 52.75 91 LEU A O 1
ATOM 754 N N . SER A 1 92 ? 16.546 10.511 34.520 1.00 54.78 92 SER A N 1
ATOM 755 C CA . SER A 1 92 ? 16.104 10.900 35.866 1.00 54.78 92 SER A CA 1
ATOM 756 C C . SER A 1 92 ? 16.926 10.291 37.014 1.00 54.78 92 SER A C 1
ATOM 758 O O . SER A 1 92 ? 16.670 10.638 38.162 1.00 54.78 92 SER A O 1
ATOM 760 N N . LEU A 1 93 ? 17.872 9.379 36.738 1.00 54.69 93 LEU A N 1
ATOM 761 C CA . LEU A 1 93 ? 18.601 8.595 37.757 1.00 54.69 93 LEU A CA 1
ATOM 762 C C . LEU A 1 93 ? 20.141 8.613 37.618 1.00 54.69 93 LEU A C 1
ATOM 764 O O . LEU A 1 93 ? 20.803 7.672 38.048 1.00 54.69 93 LEU A O 1
ATOM 768 N N . GLY A 1 94 ? 20.740 9.663 37.056 1.00 44.78 94 GLY A N 1
ATOM 769 C CA . GLY A 1 94 ? 22.191 9.871 37.179 1.00 44.78 94 GLY A CA 1
ATOM 770 C C . GLY A 1 94 ? 22.557 11.317 36.865 1.00 44.78 94 GLY A C 1
ATOM 771 O O . GLY A 1 94 ? 22.495 11.719 35.708 1.00 44.78 94 GLY A O 1
ATOM 772 N N . ASP A 1 95 ? 22.641 12.180 37.873 1.00 45.38 95 ASP A N 1
ATOM 773 C CA . ASP A 1 95 ? 23.785 12.412 38.775 1.00 45.38 95 ASP A CA 1
ATOM 774 C C . ASP A 1 95 ? 24.964 13.118 38.103 1.00 45.38 95 ASP A C 1
ATOM 776 O O . ASP A 1 95 ? 25.574 12.650 37.139 1.00 45.38 95 ASP A O 1
ATOM 780 N N . ASP A 1 96 ? 25.305 14.244 38.719 1.00 51.66 96 ASP A N 1
ATOM 781 C CA . ASP A 1 96 ? 26.604 14.880 38.674 1.00 51.66 96 ASP A CA 1
ATOM 782 C C . ASP A 1 96 ? 27.706 13.829 38.883 1.00 51.66 96 ASP A C 1
ATOM 784 O O . ASP A 1 96 ? 27.779 13.214 39.945 1.00 51.66 96 ASP A O 1
ATOM 788 N N . ASN A 1 97 ? 28.560 13.603 37.880 1.00 46.88 97 ASN A N 1
ATOM 789 C CA . ASN A 1 97 ? 30.023 13.519 38.013 1.00 46.88 97 ASN A CA 1
ATOM 790 C C . ASN A 1 97 ? 30.697 12.881 36.786 1.00 46.88 97 ASN A C 1
ATOM 792 O O . ASN A 1 97 ? 30.470 11.731 36.423 1.00 46.88 97 ASN A O 1
ATOM 796 N N . ASN A 1 98 ? 31.608 13.663 36.206 1.00 49.72 98 ASN A N 1
ATOM 797 C CA . ASN A 1 98 ? 32.950 13.287 35.752 1.00 49.72 98 ASN A CA 1
ATOM 798 C C . ASN A 1 98 ? 33.275 11.778 35.670 1.00 49.72 98 ASN A C 1
ATOM 800 O O . ASN A 1 98 ? 33.491 11.119 36.685 1.00 49.72 98 ASN A O 1
ATOM 804 N N . GLY A 1 99 ? 33.458 11.261 34.452 1.00 36.00 99 GLY A N 1
ATOM 805 C CA . GLY A 1 99 ? 33.877 9.873 34.258 1.00 36.00 99 GLY A CA 1
ATOM 806 C C . GLY A 1 99 ? 34.276 9.535 32.827 1.00 36.00 99 GLY A C 1
ATOM 807 O O . GLY A 1 99 ? 33.476 9.055 32.037 1.00 36.00 99 GLY A O 1
ATOM 808 N N . SER A 1 100 ? 35.544 9.792 32.521 1.00 41.31 100 SER A N 1
ATOM 809 C CA . SER A 1 100 ? 36.295 9.336 31.349 1.00 41.31 100 SER A CA 1
ATOM 810 C C . SER A 1 100 ? 36.029 7.874 30.945 1.00 41.31 100 SER A C 1
ATOM 812 O O . SER A 1 100 ? 36.181 6.981 31.771 1.00 41.31 100 SER A O 1
ATOM 814 N N . GLY A 1 101 ? 35.855 7.658 29.635 1.00 38.38 101 GLY A N 1
ATOM 815 C CA . GLY A 1 101 ? 36.376 6.499 28.899 1.00 38.38 101 GLY A CA 1
ATOM 816 C C . GLY A 1 101 ? 35.649 5.165 29.088 1.00 38.38 101 GLY A C 1
ATOM 817 O O . GLY A 1 101 ? 35.656 4.600 30.165 1.00 38.38 101 GLY A O 1
ATOM 818 N N . TYR A 1 102 ? 35.082 4.618 28.011 1.00 37.09 102 TYR A N 1
ATOM 819 C CA . TYR A 1 102 ? 35.482 3.323 27.437 1.00 37.09 102 TYR A CA 1
ATOM 820 C C . TYR A 1 102 ? 34.619 3.001 26.211 1.00 37.09 102 TYR A C 1
ATOM 822 O O . TYR A 1 102 ? 33.392 3.062 26.216 1.00 37.09 102 TYR A O 1
ATOM 830 N N . SER A 1 103 ? 35.322 2.659 25.140 1.00 40.69 103 SER A N 1
ATOM 831 C CA . SER A 1 103 ? 34.823 2.137 23.878 1.00 40.69 103 SER A CA 1
ATOM 832 C C . SER A 1 103 ? 34.265 0.715 23.996 1.00 40.69 103 SER A C 1
ATOM 834 O O . SER A 1 103 ? 34.826 -0.095 24.726 1.00 40.69 103 SER A O 1
ATOM 836 N N . SER A 1 104 ? 33.349 0.390 23.079 1.00 41.75 104 SER A N 1
ATOM 837 C CA . SER A 1 104 ? 33.232 -0.908 22.395 1.00 41.75 104 SER A CA 1
ATOM 838 C C . SER A 1 104 ? 32.745 -2.140 23.177 1.00 41.75 104 SER A C 1
ATOM 840 O O . SER A 1 104 ? 33.065 -2.375 24.328 1.00 41.75 104 SER A O 1
ATOM 842 N N . GLN A 1 105 ? 32.051 -3.001 22.422 1.00 38.78 105 GLN A N 1
ATOM 843 C CA . GLN A 1 105 ? 31.644 -4.383 22.727 1.00 38.78 105 GLN A CA 1
ATOM 844 C C . GLN A 1 105 ? 30.323 -4.570 23.489 1.00 38.78 105 GLN A C 1
ATOM 846 O O . GLN A 1 105 ? 30.275 -4.823 24.687 1.00 38.78 105 GLN A O 1
ATOM 851 N N . LYS A 1 106 ? 29.224 -4.640 22.727 1.00 40.41 106 LYS A N 1
ATOM 852 C CA . LYS A 1 106 ? 28.035 -5.401 23.137 1.00 40.41 106 LYS A CA 1
ATOM 853 C C . LYS A 1 106 ? 27.556 -6.299 21.995 1.00 40.41 106 LYS A C 1
ATOM 855 O O . LYS A 1 106 ? 26.550 -6.059 21.341 1.00 40.41 106 LYS A O 1
ATOM 860 N N . LYS A 1 107 ? 28.334 -7.353 21.742 1.00 48.69 107 LYS A N 1
ATOM 861 C CA . LYS A 1 107 ? 27.898 -8.561 21.033 1.00 48.69 107 LYS A CA 1
ATOM 862 C C . LYS A 1 107 ? 28.154 -9.747 21.962 1.00 48.69 107 LYS A C 1
ATOM 864 O O . LYS A 1 107 ? 29.282 -9.930 22.402 1.00 48.69 107 LYS A O 1
ATOM 869 N N . ARG A 1 108 ? 27.110 -10.568 22.128 1.00 40.69 108 ARG A N 1
ATOM 870 C CA . ARG A 1 108 ? 27.024 -11.887 22.794 1.00 40.69 108 ARG A CA 1
ATOM 871 C C . ARG A 1 108 ? 26.564 -11.892 24.259 1.00 40.69 108 ARG A C 1
ATOM 873 O O . ARG A 1 108 ? 27.050 -11.137 25.088 1.00 40.69 108 ARG A O 1
ATOM 880 N N . ASN A 1 109 ? 25.666 -12.856 24.513 1.00 33.50 109 ASN A N 1
ATOM 881 C CA . ASN A 1 109 ? 24.964 -13.240 25.749 1.00 33.50 109 ASN A CA 1
ATOM 882 C C . ASN A 1 109 ? 23.701 -12.384 25.997 1.00 33.50 109 ASN A C 1
ATOM 884 O O . ASN A 1 109 ? 23.804 -11.185 26.191 1.00 33.50 109 ASN A O 1
ATOM 888 N N . ARG A 1 110 ? 22.461 -12.892 25.974 1.00 39.69 110 ARG A N 1
ATOM 889 C CA . ARG A 1 110 ? 21.935 -14.169 26.486 1.00 39.69 110 ARG A CA 1
ATOM 890 C C . ARG A 1 110 ? 20.633 -14.550 25.758 1.00 39.69 110 ARG A C 1
ATOM 892 O O . ARG A 1 110 ? 19.635 -13.855 25.867 1.00 39.69 110 ARG A O 1
ATOM 899 N N . VAL A 1 111 ? 20.636 -15.655 25.015 1.00 50.53 111 VAL A N 1
ATOM 900 C CA . VAL A 1 111 ? 19.857 -16.868 25.346 1.00 50.53 111 VAL A CA 1
ATOM 901 C C . VAL A 1 111 ? 19.826 -17.118 26.862 1.00 50.53 111 VAL A C 1
ATOM 903 O O . VAL A 1 111 ? 20.875 -17.044 27.500 1.00 50.53 111 VAL A O 1
ATOM 906 N N . LYS A 1 112 ? 18.639 -17.445 27.399 1.00 43.62 112 LYS A N 1
ATOM 907 C CA . LYS A 1 112 ? 18.246 -17.635 28.821 1.00 43.62 112 LYS A CA 1
ATOM 908 C C . LYS A 1 112 ? 17.476 -16.463 29.440 1.00 43.62 112 LYS A C 1
ATOM 910 O O . LYS A 1 112 ? 17.934 -15.861 30.406 1.00 43.62 112 LYS A O 1
ATOM 915 N N . GLN A 1 113 ? 16.283 -16.183 28.918 1.00 38.84 113 GLN A N 1
ATOM 916 C CA . GLN A 1 113 ? 15.197 -15.577 29.700 1.00 38.84 113 GLN A CA 1
ATOM 917 C C . GLN A 1 113 ? 13.834 -15.834 29.031 1.00 38.84 113 GLN A C 1
ATOM 919 O O . GLN A 1 113 ? 13.090 -14.911 28.749 1.00 38.84 113 GLN A O 1
ATOM 924 N N . ASN A 1 114 ? 13.521 -17.101 28.733 1.00 39.31 114 ASN A N 1
ATOM 925 C CA . ASN A 1 114 ? 12.196 -17.481 28.217 1.00 39.31 114 ASN A CA 1
ATOM 926 C C . ASN A 1 114 ? 11.616 -18.751 28.868 1.00 39.31 114 ASN A C 1
ATOM 928 O O . ASN A 1 114 ? 10.793 -19.430 28.272 1.00 39.31 114 ASN A O 1
ATOM 932 N N . GLU A 1 115 ? 12.016 -19.064 30.106 1.00 36.53 115 GLU A N 1
ATOM 933 C CA . GLU A 1 115 ? 11.487 -20.226 30.850 1.00 36.53 115 GLU A CA 1
ATOM 934 C C . GLU A 1 115 ? 10.769 -19.882 32.165 1.00 36.53 115 GLU A C 1
ATOM 936 O O . GLU A 1 115 ? 10.355 -20.786 32.876 1.00 36.53 115 GLU A O 1
ATOM 941 N N . ASN A 1 116 ? 10.546 -18.602 32.490 1.00 38.16 116 ASN A N 1
ATOM 942 C CA . ASN A 1 116 ? 9.912 -18.225 33.766 1.00 38.16 116 ASN A CA 1
ATOM 943 C C . ASN A 1 116 ? 8.672 -17.321 33.647 1.00 38.16 116 ASN A C 1
ATOM 945 O O . ASN A 1 116 ? 8.307 -16.678 34.624 1.00 38.16 116 ASN A O 1
ATOM 949 N N . LEU A 1 117 ? 7.982 -17.297 32.499 1.00 38.59 117 LEU A N 1
ATOM 950 C CA . LEU A 1 117 ? 6.702 -16.576 32.353 1.00 38.59 117 LEU A CA 1
ATOM 951 C C . LEU A 1 117 ? 5.471 -17.475 32.132 1.00 38.59 117 LEU A C 1
ATOM 953 O O . LEU A 1 117 ? 4.427 -16.997 31.709 1.00 38.59 117 LEU A O 1
ATOM 957 N N . SER A 1 118 ? 5.561 -18.763 32.466 1.00 36.72 118 SER A N 1
ATOM 958 C CA . SER A 1 118 ? 4.425 -19.704 32.440 1.00 36.72 118 SER A CA 1
ATOM 959 C C . SER A 1 118 ? 4.000 -20.210 33.825 1.00 36.72 118 SER A C 1
ATOM 961 O O . SER A 1 118 ? 3.254 -21.179 33.934 1.00 36.72 118 SER A O 1
ATOM 963 N N . LYS A 1 119 ? 4.417 -19.545 34.909 1.00 43.75 119 LYS A N 1
ATOM 964 C CA . LYS A 1 119 ? 3.948 -19.844 36.271 1.00 43.75 119 LYS A CA 1
ATOM 965 C C . LYS A 1 119 ? 3.602 -18.556 36.999 1.00 43.75 119 LYS A C 1
ATOM 967 O O . LYS A 1 119 ? 4.471 -17.972 37.632 1.00 43.75 119 LYS A O 1
ATOM 972 N N . ASN A 1 120 ? 2.365 -18.099 36.826 1.00 37.78 120 ASN A N 1
ATOM 973 C CA . ASN A 1 120 ? 1.546 -17.409 37.833 1.00 37.78 120 ASN A CA 1
ATOM 974 C C . ASN A 1 120 ? 0.310 -16.817 37.146 1.00 37.78 120 ASN A C 1
ATOM 976 O O . ASN A 1 120 ? 0.225 -15.620 36.895 1.00 37.78 120 ASN A O 1
ATOM 980 N N . ILE A 1 121 ? -0.661 -17.681 36.860 1.00 38.16 121 ILE A N 1
ATOM 981 C CA . ILE A 1 121 ? -2.067 -17.284 36.835 1.00 38.16 121 ILE A CA 1
ATOM 982 C C . ILE A 1 121 ? -2.695 -18.052 37.995 1.00 38.16 121 ILE A C 1
ATOM 984 O O . ILE A 1 121 ? -3.017 -19.229 37.866 1.00 38.16 121 ILE A O 1
ATOM 988 N N . ASN A 1 122 ? -2.776 -17.405 39.157 1.00 36.06 122 ASN A N 1
ATOM 989 C CA . ASN A 1 122 ? -3.645 -17.855 40.235 1.00 36.06 122 ASN A CA 1
ATOM 990 C C . ASN A 1 122 ? -5.054 -17.365 39.894 1.00 36.06 122 ASN A C 1
ATOM 992 O O . ASN A 1 122 ? -5.329 -16.169 39.980 1.00 36.06 122 ASN A O 1
ATOM 996 N N . LEU A 1 123 ? -5.916 -18.288 39.471 1.00 38.66 123 LEU A N 1
ATOM 997 C CA . LEU A 1 123 ? -7.366 -18.105 39.483 1.00 38.66 123 LEU A CA 1
ATOM 998 C C . LEU A 1 123 ? -7.890 -18.495 40.877 1.00 38.66 123 LEU A C 1
ATOM 1000 O O . LEU A 1 123 ? -7.366 -19.445 41.465 1.00 38.66 123 LEU A O 1
ATOM 1004 N N . PRO A 1 124 ? -8.883 -17.781 41.431 1.00 39.31 124 PRO A N 1
ATOM 1005 C CA . PRO A 1 124 ? -9.496 -18.153 42.698 1.00 39.31 124 PRO A CA 1
ATOM 1006 C C . PRO A 1 124 ? -10.311 -19.446 42.545 1.00 39.31 124 PRO A C 1
ATOM 1008 O O . PRO A 1 124 ? -11.053 -19.604 41.579 1.00 39.31 124 PRO A O 1
ATOM 1011 N N . LEU A 1 125 ? -10.147 -20.349 43.516 1.00 39.66 125 LEU A N 1
ATOM 1012 C CA . LEU A 1 125 ? -10.998 -21.517 43.740 1.00 39.66 125 LEU A CA 1
ATOM 1013 C C . LEU A 1 125 ? -12.383 -21.057 44.204 1.00 39.66 125 LEU A C 1
ATOM 1015 O O . LEU A 1 125 ? -12.488 -20.215 45.097 1.00 39.66 125 LEU A O 1
ATOM 1019 N N . ASP A 1 126 ? -13.426 -21.638 43.628 1.00 50.47 126 ASP A N 1
ATOM 1020 C CA . ASP A 1 126 ? -14.777 -21.621 44.158 1.00 50.47 126 ASP A CA 1
ATOM 1021 C C . ASP A 1 126 ? -15.011 -22.827 45.084 1.00 50.47 126 ASP A C 1
ATOM 1023 O O . ASP A 1 126 ? -14.758 -23.986 44.752 1.00 50.47 126 ASP A O 1
ATOM 1027 N N . ASP A 1 127 ? -15.508 -22.537 46.287 1.00 49.28 127 ASP A N 1
ATOM 1028 C CA . ASP A 1 127 ? -16.070 -23.519 47.212 1.00 49.28 127 ASP A CA 1
ATOM 1029 C C . ASP A 1 127 ? -17.400 -24.007 46.635 1.00 49.28 127 ASP A C 1
ATOM 1031 O O . ASP A 1 127 ? -18.425 -23.370 46.863 1.00 49.28 127 ASP A O 1
ATOM 1035 N N . ASN A 1 128 ? -17.394 -25.083 45.844 1.00 45.69 128 ASN A N 1
ATOM 1036 C CA . ASN A 1 128 ? -18.474 -26.080 45.781 1.00 45.69 128 ASN A CA 1
ATOM 1037 C C . ASN A 1 128 ? -18.125 -27.186 44.778 1.00 45.69 128 ASN A C 1
ATOM 1039 O O . ASN A 1 128 ? -18.452 -27.120 43.594 1.00 45.69 128 ASN A O 1
ATOM 1043 N N . GLY A 1 129 ? -17.503 -28.253 45.281 1.00 50.19 129 GLY A N 1
ATOM 1044 C CA . GLY A 1 129 ? -17.290 -29.479 44.523 1.00 50.19 129 GLY A CA 1
ATOM 1045 C C . GLY A 1 129 ? -18.615 -30.108 44.087 1.00 50.19 129 GLY A C 1
ATOM 1046 O O . GLY A 1 129 ? -19.325 -30.695 44.901 1.00 50.19 129 GLY A O 1
ATOM 1047 N N . ASN A 1 130 ? -18.928 -30.009 42.795 1.00 37.19 130 ASN A N 1
ATOM 1048 C CA . ASN A 1 130 ? -19.836 -30.929 42.119 1.00 37.19 130 ASN A CA 1
ATOM 1049 C C . ASN A 1 130 ? -19.565 -30.943 40.607 1.00 37.19 130 ASN A C 1
ATOM 1051 O O . ASN A 1 130 ? -19.886 -29.997 39.890 1.00 37.19 130 ASN A O 1
ATOM 1055 N N . GLU A 1 131 ? -18.999 -32.048 40.120 1.00 36.69 131 GLU A N 1
ATOM 1056 C CA . GLU A 1 131 ? -18.879 -32.341 38.692 1.00 36.69 131 GLU A CA 1
ATOM 1057 C C . GLU A 1 131 ? -20.269 -32.597 38.091 1.00 36.69 131 GLU A C 1
ATOM 1059 O O . GLU A 1 131 ? -20.957 -33.557 38.448 1.00 36.69 131 GLU A O 1
ATOM 1064 N N . LYS A 1 132 ? -20.671 -31.769 37.122 1.00 37.59 132 LYS A N 1
ATOM 1065 C CA . LYS A 1 132 ? -21.715 -32.122 36.156 1.00 37.59 132 LYS A CA 1
ATOM 1066 C C . LYS A 1 132 ? -21.091 -32.248 34.772 1.00 37.59 132 LYS A C 1
ATOM 1068 O O . LYS A 1 132 ? -20.629 -31.278 34.185 1.00 37.59 132 LYS A O 1
ATOM 1073 N N . ASN A 1 133 ? -21.097 -33.482 34.275 1.00 41.44 133 ASN A N 1
ATOM 1074 C CA . ASN A 1 133 ? -20.790 -33.843 32.900 1.00 41.44 133 ASN A CA 1
ATOM 1075 C C . ASN A 1 133 ? -21.849 -33.266 31.950 1.00 41.44 133 ASN A C 1
ATOM 1077 O O . ASN A 1 133 ? -22.962 -33.786 31.904 1.00 41.44 133 ASN A O 1
ATOM 1081 N N . GLU A 1 134 ? -21.480 -32.288 31.124 1.00 37.62 134 GLU A N 1
ATOM 1082 C CA . GLU A 1 134 ? -22.210 -31.981 29.892 1.00 37.62 134 GLU A CA 1
ATOM 1083 C C . GLU A 1 134 ? -21.259 -32.013 28.690 1.00 37.62 134 GLU A C 1
ATOM 1085 O O . GLU A 1 134 ? -20.404 -31.155 28.479 1.00 37.62 134 GLU A O 1
ATOM 1090 N N . LYS A 1 135 ? -21.427 -33.071 27.890 1.00 44.75 135 LYS A N 1
ATOM 1091 C CA . LYS A 1 135 ? -20.935 -33.183 26.518 1.00 44.75 135 LYS A CA 1
ATOM 1092 C C . LYS A 1 135 ? -21.596 -32.091 25.674 1.00 44.75 135 LYS A C 1
ATOM 1094 O O . LYS A 1 135 ? -22.783 -32.194 25.383 1.00 44.75 135 LYS A O 1
ATOM 1099 N N . SER A 1 136 ? -20.812 -31.130 25.198 1.00 35.62 136 SER A N 1
ATOM 1100 C CA . SER A 1 136 ? -21.184 -30.287 24.060 1.00 35.62 136 SER A CA 1
ATOM 1101 C C . SER A 1 136 ? -20.127 -30.433 22.970 1.00 35.62 136 SER A C 1
ATOM 1103 O O . SER A 1 136 ? -19.023 -29.898 23.050 1.00 35.62 136 SER A O 1
ATOM 1105 N N . THR A 1 137 ? -20.447 -31.243 21.964 1.00 42.00 137 THR A N 1
ATOM 1106 C CA . THR A 1 137 ? -19.700 -31.357 20.711 1.00 42.00 137 THR A CA 1
ATOM 1107 C C . THR A 1 137 ? -20.192 -30.273 19.755 1.00 42.00 137 THR A C 1
ATOM 1109 O O . THR A 1 137 ? -21.145 -30.495 19.012 1.00 42.00 137 THR A O 1
ATOM 1112 N N . GLY A 1 138 ? -19.557 -29.102 19.776 1.00 31.23 138 GLY A N 1
ATOM 1113 C CA . GLY A 1 138 ? -19.731 -28.063 18.760 1.00 31.23 138 GLY A CA 1
ATOM 1114 C C . GLY A 1 138 ? -18.576 -28.103 17.763 1.00 31.23 138 GLY A C 1
ATOM 1115 O O . GLY A 1 138 ? -17.531 -27.512 18.016 1.00 31.23 138 GLY A O 1
ATOM 1116 N N . SER A 1 139 ? -18.743 -28.830 16.652 1.00 33.12 139 SER A N 1
ATOM 1117 C CA . SER A 1 139 ? -17.858 -28.705 15.485 1.00 33.12 139 SER A CA 1
ATOM 1118 C C . SER A 1 139 ? -18.040 -27.325 14.867 1.00 33.12 139 SER A C 1
ATOM 1120 O O . SER A 1 139 ? -19.158 -26.928 14.548 1.00 33.12 139 SER A O 1
ATOM 1122 N N . ILE A 1 140 ? -16.938 -26.603 14.697 1.00 34.59 140 ILE A N 1
ATOM 1123 C CA . ILE A 1 140 ? -16.897 -25.352 13.948 1.00 34.59 140 ILE A CA 1
ATOM 1124 C C . ILE A 1 140 ? -16.778 -25.744 12.472 1.00 34.59 140 ILE A C 1
ATOM 1126 O O . ILE A 1 140 ? -15.698 -26.109 12.006 1.00 34.59 140 ILE A O 1
ATOM 1130 N N . ASP A 1 141 ? -17.900 -25.725 11.754 1.00 34.19 141 ASP A N 1
ATOM 1131 C CA . ASP A 1 141 ? -17.933 -25.947 10.310 1.00 34.19 141 ASP A CA 1
ATOM 1132 C C . ASP A 1 141 ? -17.306 -24.747 9.585 1.00 34.19 141 ASP A C 1
ATOM 1134 O O . ASP A 1 141 ? -17.897 -23.675 9.447 1.00 34.19 141 ASP A O 1
ATOM 1138 N N . LEU A 1 142 ? -16.080 -24.941 9.099 1.00 36.31 142 LEU A N 1
ATOM 1139 C CA . LEU A 1 142 ? -15.449 -24.074 8.109 1.00 36.31 142 LEU A CA 1
ATOM 1140 C C . LEU A 1 142 ? -16.246 -24.158 6.799 1.00 36.31 142 LEU A C 1
ATOM 1142 O O . LEU A 1 142 ? -16.251 -25.184 6.113 1.00 36.31 142 LEU A O 1
ATOM 1146 N N . LEU A 1 143 ? -16.913 -23.055 6.458 1.00 38.94 143 LEU A N 1
ATOM 1147 C CA . LEU A 1 143 ? -17.660 -22.855 5.219 1.00 38.94 143 LEU A CA 1
ATOM 1148 C C . LEU A 1 143 ? -16.810 -23.228 3.992 1.00 38.94 143 LEU A C 1
ATOM 1150 O O . LEU A 1 143 ? -15.934 -22.487 3.551 1.00 38.94 143 LEU A O 1
ATOM 1154 N N . SER A 1 144 ? -17.105 -24.394 3.420 1.00 38.75 144 SER A N 1
ATOM 1155 C CA . SER A 1 144 ? -16.595 -24.825 2.119 1.00 38.75 144 SER A CA 1
ATOM 1156 C C . SER A 1 144 ? -17.381 -24.133 0.995 1.00 38.75 144 SER A C 1
ATOM 1158 O O . SER A 1 144 ? -18.616 -24.171 1.012 1.00 38.75 144 SER A O 1
ATOM 1160 N N . PRO A 1 145 ? -16.729 -23.553 -0.031 1.00 43.09 145 PRO A N 1
ATOM 1161 C CA . PRO A 1 145 ? -17.442 -22.999 -1.174 1.00 43.09 145 PRO A CA 1
ATOM 1162 C C . PRO A 1 145 ? -18.116 -24.115 -1.983 1.00 43.09 145 PRO A C 1
ATOM 1164 O O . PRO A 1 145 ? -17.519 -25.154 -2.281 1.00 43.09 145 PRO A O 1
ATOM 1167 N N . LYS A 1 146 ? -19.378 -23.886 -2.358 1.00 41.59 146 LYS A N 1
ATOM 1168 C CA . LYS A 1 146 ? -20.209 -24.791 -3.163 1.00 41.59 146 LYS A CA 1
ATOM 1169 C C . LYS A 1 146 ? -19.504 -25.189 -4.468 1.00 41.59 146 LYS A C 1
ATOM 1171 O O . LYS A 1 146 ? -19.295 -24.359 -5.350 1.00 41.59 146 LYS A O 1
ATOM 1176 N N . LYS A 1 147 ? -19.230 -26.489 -4.623 1.00 41.97 147 LYS A N 1
ATOM 1177 C CA . LYS A 1 147 ? -18.848 -27.115 -5.898 1.00 41.97 147 LYS A CA 1
ATOM 1178 C C . LYS A 1 147 ? -20.008 -27.012 -6.894 1.00 41.97 147 LYS A C 1
ATOM 1180 O O . LYS A 1 147 ? -21.106 -27.487 -6.609 1.00 41.97 147 LYS A O 1
ATOM 1185 N N . LYS A 1 148 ? -19.751 -26.475 -8.088 1.00 43.56 148 LYS A N 1
ATOM 1186 C CA . LYS A 1 148 ? -20.580 -26.714 -9.275 1.00 43.56 148 LYS A CA 1
ATOM 1187 C C . LYS A 1 148 ? -19.748 -27.365 -10.378 1.00 43.56 148 LYS A C 1
ATOM 1189 O O . LYS A 1 148 ? -18.712 -26.847 -10.766 1.00 43.56 148 LYS A O 1
ATOM 1194 N N . SER A 1 149 ? -20.315 -28.462 -10.876 1.00 39.38 149 SER A N 1
ATOM 1195 C CA . SER A 1 149 ? -20.172 -29.058 -12.206 1.00 39.38 149 SER A CA 1
ATOM 1196 C C . SER A 1 149 ? -18.811 -29.621 -12.622 1.00 39.38 149 SER A C 1
ATOM 1198 O O . SER A 1 149 ? -17.907 -28.927 -13.072 1.00 39.38 149 SER A O 1
ATOM 1200 N N . THR A 1 150 ? -18.752 -30.949 -12.570 1.00 39.19 150 THR A N 1
ATOM 1201 C CA . THR A 1 150 ? -17.818 -31.835 -13.263 1.00 39.19 150 THR A CA 1
ATOM 1202 C C . THR A 1 150 ? -17.862 -31.629 -14.781 1.00 39.19 150 THR A C 1
ATOM 1204 O O . THR A 1 150 ? -18.811 -32.051 -15.438 1.00 39.19 150 THR A O 1
ATOM 1207 N N . GLY A 1 151 ? -16.812 -31.028 -15.337 1.00 32.38 151 GLY A N 1
ATOM 1208 C CA . GLY A 1 151 ? -16.414 -31.182 -16.735 1.00 32.38 151 GLY A CA 1
ATOM 1209 C C . GLY A 1 151 ? -15.050 -31.864 -16.761 1.00 32.38 151 GLY A C 1
ATOM 1210 O O . GLY A 1 151 ? -14.054 -31.264 -16.367 1.00 32.38 151 GLY A O 1
ATOM 1211 N N . SER A 1 152 ? -15.016 -33.141 -17.139 1.00 34.97 152 SER A N 1
ATOM 1212 C CA . SER A 1 152 ? -13.778 -33.906 -17.297 1.00 34.97 152 SER A CA 1
ATOM 1213 C C . SER A 1 152 ? -13.069 -33.423 -18.562 1.00 34.97 152 SER A C 1
ATOM 1215 O O . SER A 1 152 ? -13.520 -33.697 -19.671 1.00 34.97 152 SER A O 1
ATOM 1217 N N . ILE A 1 153 ? -11.993 -32.656 -18.393 1.00 35.31 153 ILE A N 1
ATOM 1218 C CA . ILE A 1 153 ? -11.063 -32.326 -19.473 1.00 35.31 153 ILE A CA 1
ATOM 1219 C C . ILE A 1 153 ? -9.859 -33.244 -19.280 1.00 35.31 153 ILE A C 1
ATOM 1221 O O . ILE A 1 153 ? -9.150 -33.153 -18.277 1.00 35.31 153 ILE A O 1
ATOM 1225 N N . ASN A 1 154 ? -9.665 -34.161 -20.226 1.00 37.84 154 ASN A N 1
ATOM 1226 C CA . ASN A 1 154 ? -8.469 -34.988 -20.316 1.00 37.84 154 ASN A CA 1
ATOM 1227 C C . ASN A 1 154 ? -7.261 -34.079 -20.550 1.00 37.84 154 ASN A C 1
ATOM 1229 O O . ASN A 1 154 ? -7.121 -33.495 -21.623 1.00 37.84 154 ASN A O 1
ATOM 1233 N N . LEU A 1 155 ? -6.403 -33.951 -19.540 1.00 35.06 155 LEU A N 1
ATOM 1234 C CA . LEU A 1 155 ? -5.136 -33.247 -19.667 1.00 35.06 155 LEU A CA 1
ATOM 1235 C C . LEU A 1 155 ? -4.099 -34.238 -20.211 1.00 35.06 155 LEU A C 1
ATOM 1237 O O . LEU A 1 155 ? -3.547 -35.057 -19.472 1.00 35.06 155 LEU A O 1
ATOM 1241 N N . SER A 1 156 ? -3.893 -34.193 -21.528 1.00 32.19 156 SER A N 1
ATOM 1242 C CA . SER A 1 156 ? -2.761 -34.834 -22.192 1.00 32.19 156 SER A CA 1
ATOM 1243 C C . SER A 1 156 ? -1.457 -34.390 -21.533 1.00 32.19 156 SER A C 1
ATOM 1245 O O . SER A 1 156 ? -1.249 -33.209 -21.251 1.00 32.19 156 SER A O 1
ATOM 1247 N N . LYS A 1 157 ? -0.576 -35.361 -21.277 1.00 41.00 157 LYS A N 1
ATOM 1248 C CA . LYS A 1 157 ? 0.826 -35.133 -20.924 1.00 41.00 157 LYS A CA 1
ATOM 1249 C C . LYS A 1 157 ? 1.554 -34.607 -22.158 1.00 41.00 157 LYS A C 1
ATOM 1251 O O . LYS A 1 157 ? 2.270 -35.356 -22.815 1.00 41.00 157 LYS A O 1
ATOM 1256 N N . ASP A 1 158 ? 1.361 -33.332 -22.457 1.00 35.41 158 ASP A N 1
ATOM 1257 C CA . ASP A 1 158 ? 2.223 -32.638 -23.394 1.00 35.41 158 ASP A CA 1
ATOM 1258 C C . ASP A 1 158 ? 3.472 -32.172 -22.649 1.00 35.41 158 ASP A C 1
ATOM 1260 O O . ASP A 1 158 ? 3.430 -31.497 -21.618 1.00 35.41 158 ASP A O 1
ATOM 1264 N N . VAL A 1 159 ? 4.597 -32.643 -23.172 1.00 43.28 159 VAL A N 1
ATOM 1265 C CA . VAL A 1 159 ? 5.959 -32.265 -22.825 1.00 43.28 159 VAL A CA 1
ATOM 1266 C C . VAL A 1 159 ? 6.060 -30.740 -22.880 1.00 43.28 159 VAL A C 1
ATOM 1268 O O . VAL A 1 159 ? 6.013 -30.150 -23.957 1.00 43.28 159 VAL A O 1
ATOM 1271 N N . LEU A 1 160 ? 6.178 -30.095 -21.717 1.00 35.00 160 LEU A N 1
ATOM 1272 C CA . LEU A 1 160 ? 6.463 -28.665 -21.655 1.00 35.00 160 LEU A CA 1
ATOM 1273 C C . LEU A 1 160 ? 7.879 -28.427 -22.205 1.00 35.00 160 LEU A C 1
ATOM 1275 O O . LEU A 1 160 ? 8.822 -29.068 -21.726 1.00 35.00 160 LEU A O 1
ATOM 1279 N N . PRO A 1 161 ? 8.056 -27.529 -23.189 1.00 39.16 161 PRO A N 1
ATOM 1280 C CA . PRO A 1 161 ? 9.381 -27.104 -23.602 1.00 39.16 161 PRO A CA 1
ATOM 1281 C C . PRO A 1 161 ? 10.067 -26.426 -22.415 1.00 39.16 161 PRO A C 1
ATOM 1283 O O . PRO A 1 161 ? 9.422 -25.768 -21.595 1.00 39.16 161 PRO A O 1
ATOM 1286 N N . GLY A 1 162 ? 11.376 -26.651 -22.311 1.00 34.97 162 GLY A N 1
ATOM 1287 C CA . GLY A 1 162 ? 12.210 -26.170 -21.221 1.00 34.97 162 GLY A CA 1
ATOM 1288 C C . GLY A 1 162 ? 11.934 -24.709 -20.882 1.00 34.97 162 GLY A C 1
ATOM 1289 O O . GLY A 1 162 ? 11.834 -23.856 -21.759 1.00 34.97 162 GLY A O 1
ATOM 1290 N N . SER A 1 163 ? 11.810 -24.461 -19.581 1.00 37.66 163 SER A N 1
ATOM 1291 C CA . SER A 1 163 ? 11.747 -23.149 -18.950 1.00 37.66 163 SER A CA 1
ATOM 129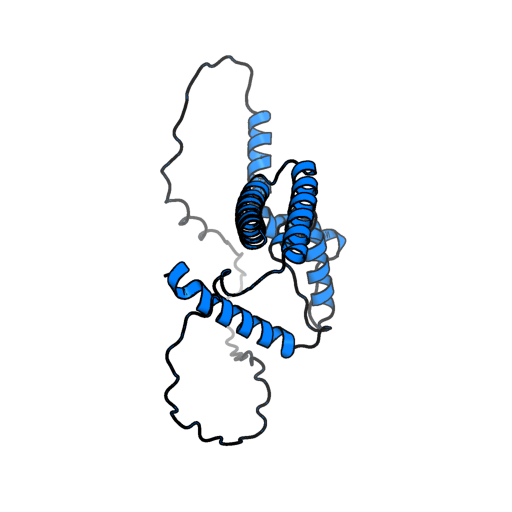2 C C . SER A 1 163 ? 12.960 -22.305 -19.357 1.00 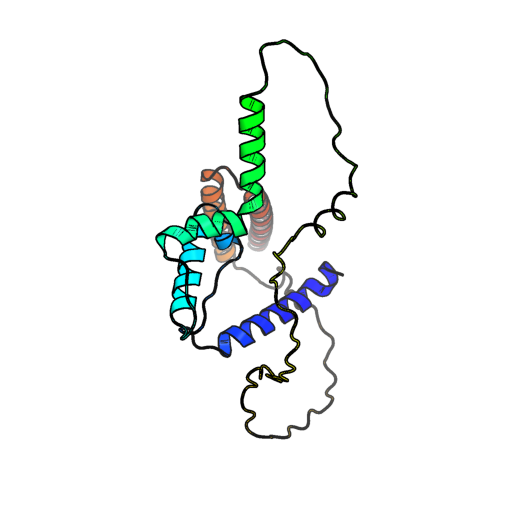37.66 163 SER A C 1
ATOM 1294 O O . SER A 1 163 ? 13.979 -22.273 -18.663 1.00 37.66 163 SER A O 1
ATOM 1296 N N . SER A 1 164 ? 12.853 -21.605 -20.480 1.00 38.00 164 SER A N 1
ATOM 1297 C CA . SER A 1 164 ? 13.707 -20.469 -20.788 1.00 38.00 164 SER A CA 1
ATOM 1298 C C . SER A 1 164 ? 13.402 -19.357 -19.785 1.00 38.00 164 SER A C 1
ATOM 1300 O O . SER A 1 164 ? 12.251 -18.971 -19.592 1.00 38.00 164 SER A O 1
ATOM 1302 N N . SER A 1 165 ? 14.461 -18.905 -19.116 1.00 40.22 165 SER A N 1
ATOM 1303 C CA . SER A 1 165 ? 14.555 -17.715 -18.269 1.00 40.22 165 SER A CA 1
ATOM 1304 C C . SER A 1 165 ? 13.533 -16.624 -18.628 1.00 40.22 165 SER A C 1
ATOM 1306 O O . SER A 1 165 ? 13.627 -16.006 -19.681 1.00 40.22 165 SER A O 1
ATOM 1308 N N . LEU A 1 166 ? 12.575 -16.376 -17.730 1.00 40.25 166 LEU A N 1
ATOM 1309 C CA . LEU A 1 166 ? 11.552 -15.323 -17.839 1.00 40.25 166 LEU A CA 1
ATOM 1310 C C . LEU A 1 166 ? 11.942 -14.034 -17.095 1.00 40.25 166 LEU A C 1
ATOM 1312 O O . LEU A 1 166 ? 11.074 -13.282 -16.659 1.00 40.25 166 LEU A O 1
ATOM 1316 N N . ASN A 1 167 ? 13.238 -13.761 -16.965 1.00 42.56 167 ASN A N 1
ATOM 1317 C CA . ASN A 1 167 ? 13.686 -12.377 -16.921 1.00 42.56 167 ASN A CA 1
ATOM 1318 C C . ASN A 1 167 ? 13.983 -12.023 -18.378 1.00 42.56 167 ASN A C 1
ATOM 1320 O O . ASN A 1 167 ? 15.003 -12.509 -18.875 1.00 42.56 167 ASN A O 1
ATOM 1324 N N . PRO A 1 168 ? 13.126 -11.268 -19.096 1.00 42.97 168 PRO A N 1
ATOM 1325 C CA . PRO A 1 168 ? 13.617 -10.613 -20.298 1.00 42.97 168 PRO A CA 1
ATOM 1326 C C . PRO A 1 168 ? 14.840 -9.823 -19.846 1.00 42.97 168 PRO A C 1
ATOM 1328 O O . PRO A 1 168 ? 14.748 -9.033 -18.897 1.00 42.97 168 PRO A O 1
ATOM 1331 N N . SER A 1 169 ? 16.001 -10.124 -20.429 1.00 48.00 169 SER A N 1
ATOM 1332 C CA . SER A 1 169 ? 17.171 -9.303 -20.162 1.00 48.00 169 SER A CA 1
ATOM 1333 C C . SER A 1 169 ? 16.770 -7.865 -20.478 1.00 48.00 169 SER A C 1
ATOM 1335 O O . SER A 1 169 ? 16.024 -7.619 -21.429 1.00 48.00 169 SER A O 1
ATOM 1337 N N . MET A 1 170 ? 17.252 -6.896 -19.706 1.00 51.75 170 MET A N 1
ATOM 1338 C CA . MET A 1 170 ? 17.070 -5.474 -20.029 1.00 51.75 170 MET A CA 1
ATOM 1339 C C . MET A 1 170 ? 17.678 -5.122 -21.409 1.00 51.75 170 MET A C 1
ATOM 1341 O O . MET A 1 170 ? 17.490 -4.012 -21.906 1.00 51.75 170 MET A O 1
ATOM 1345 N N . ASP A 1 171 ? 18.385 -6.077 -22.019 1.00 58.09 171 ASP A N 1
ATOM 1346 C CA . ASP A 1 171 ? 18.921 -6.068 -23.378 1.00 58.09 171 ASP A CA 1
ATOM 1347 C C . ASP A 1 171 ? 17.867 -6.340 -24.470 1.00 58.09 171 ASP A C 1
ATOM 1349 O O . ASP A 1 171 ? 18.063 -5.922 -25.607 1.00 58.09 171 ASP A O 1
ATOM 1353 N N . ASP A 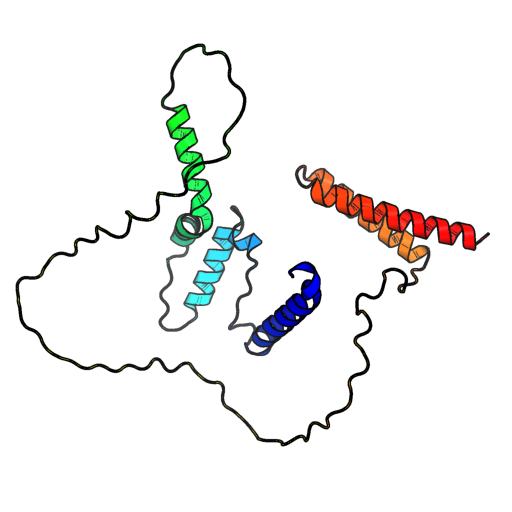1 172 ? 16.731 -6.977 -24.151 1.00 57.34 172 ASP A N 1
ATOM 1354 C CA . ASP A 1 172 ? 15.688 -7.307 -25.143 1.00 57.34 172 ASP A CA 1
ATOM 1355 C C . ASP A 1 172 ? 14.710 -6.145 -25.396 1.00 57.34 172 ASP A C 1
ATOM 1357 O O . ASP A 1 172 ? 13.940 -6.149 -26.360 1.00 57.34 172 ASP A O 1
ATOM 1361 N N . LEU A 1 173 ? 14.725 -5.125 -24.535 1.00 71.50 173 LEU A N 1
ATOM 1362 C CA . LEU A 1 173 ? 13.915 -3.921 -24.695 1.00 71.50 173 LEU A CA 1
ATOM 1363 C C . LEU A 1 173 ? 14.730 -2.853 -25.426 1.00 71.50 173 LEU A C 1
ATOM 1365 O O . LEU A 1 173 ? 15.493 -2.098 -24.824 1.00 71.50 173 LEU A O 1
ATOM 1369 N N . THR A 1 174 ? 14.541 -2.752 -26.742 1.00 84.94 174 THR A N 1
ATOM 1370 C CA . THR A 1 174 ? 15.134 -1.668 -27.531 1.00 84.94 174 THR A CA 1
ATOM 1371 C C . THR A 1 174 ? 14.385 -0.364 -27.259 1.00 84.94 174 THR A C 1
ATOM 1373 O O . THR A 1 174 ? 13.281 -0.148 -27.764 1.00 84.94 174 THR A O 1
ATOM 1376 N N . PHE A 1 175 ? 14.978 0.519 -26.459 1.00 89.38 175 PHE A N 1
ATOM 1377 C CA . PHE A 1 175 ? 14.461 1.869 -26.251 1.00 89.38 175 PHE A CA 1
ATOM 1378 C C . PHE A 1 175 ? 14.972 2.816 -27.339 1.00 89.38 175 PHE A C 1
ATOM 1380 O O . PHE A 1 175 ? 16.147 2.812 -27.697 1.00 89.38 175 PHE A O 1
ATOM 1387 N N . THR A 1 176 ? 14.097 3.685 -27.835 1.00 93.69 176 THR A N 1
ATOM 1388 C CA . THR A 1 176 ? 14.507 4.803 -28.694 1.00 93.69 176 THR A CA 1
ATOM 1389 C C . THR A 1 176 ? 15.300 5.840 -27.891 1.00 93.69 176 THR A C 1
ATOM 1391 O O . THR A 1 176 ? 15.094 6.007 -26.685 1.00 93.69 176 THR A O 1
ATOM 1394 N N . LYS A 1 177 ? 16.155 6.620 -28.565 1.00 92.56 177 LYS A N 1
ATOM 1395 C CA . LYS A 1 177 ? 16.902 7.737 -27.952 1.00 92.56 177 LYS A CA 1
ATOM 1396 C C . LYS A 1 177 ? 15.990 8.693 -27.167 1.00 92.56 177 LYS A C 1
ATOM 1398 O O . LYS A 1 177 ? 16.316 9.076 -26.047 1.00 92.56 177 LYS A O 1
ATOM 1403 N N . ALA A 1 178 ? 14.822 9.029 -27.722 1.00 93.00 178 ALA A N 1
ATOM 1404 C CA . ALA A 1 178 ? 13.839 9.900 -27.073 1.00 93.00 178 ALA A CA 1
ATOM 1405 C C . ALA A 1 178 ? 13.244 9.278 -25.795 1.00 93.00 178 ALA A C 1
ATOM 1407 O O . ALA A 1 178 ? 13.063 9.968 -24.788 1.00 93.00 178 ALA A O 1
ATOM 1408 N N . GLN A 1 179 ? 12.974 7.969 -25.804 1.00 92.44 179 GLN A N 1
ATOM 1409 C CA . GLN A 1 179 ? 12.521 7.252 -24.610 1.00 92.44 179 GLN A CA 1
ATOM 1410 C C . GLN A 1 179 ? 13.600 7.243 -23.523 1.00 92.44 179 GLN A C 1
ATOM 1412 O O . GLN A 1 179 ? 13.289 7.553 -22.377 1.00 92.44 179 GLN A O 1
ATOM 1417 N N . LEU A 1 180 ? 14.866 6.983 -23.868 1.00 92.31 180 LEU A N 1
ATOM 1418 C CA . LEU A 1 180 ? 15.969 7.010 -22.897 1.00 92.31 180 LEU A CA 1
ATOM 1419 C C . LEU A 1 180 ? 16.189 8.404 -22.300 1.00 92.31 180 LEU A C 1
ATOM 1421 O O . LEU A 1 180 ? 16.384 8.525 -21.094 1.00 92.31 180 LEU A O 1
ATOM 1425 N N . GLN A 1 181 ? 16.082 9.466 -23.104 1.00 93.12 181 GLN A N 1
ATOM 1426 C CA . GLN A 1 181 ? 16.123 10.846 -22.602 1.00 93.12 181 GLN A CA 1
ATOM 1427 C C . GLN A 1 181 ? 14.974 11.139 -21.627 1.00 93.12 181 GLN A C 1
ATOM 1429 O O . GLN A 1 181 ? 15.184 11.777 -20.595 1.00 93.12 181 GLN A O 1
ATOM 1434 N N . THR A 1 182 ? 13.773 10.636 -21.922 1.00 94.38 182 THR A N 1
ATOM 1435 C CA . THR A 1 182 ? 12.603 10.790 -21.046 1.00 94.38 182 THR A CA 1
ATOM 1436 C C . THR A 1 182 ? 12.803 10.049 -19.725 1.00 94.38 182 THR A C 1
ATOM 1438 O O . THR A 1 182 ? 12.573 10.615 -18.658 1.00 94.38 182 THR A O 1
ATOM 1441 N N . ILE A 1 183 ? 13.291 8.807 -19.781 1.00 93.31 183 ILE A N 1
ATOM 1442 C CA . ILE A 1 183 ? 13.612 8.001 -18.596 1.00 93.31 183 ILE A CA 1
ATOM 1443 C C . ILE A 1 183 ? 14.674 8.710 -17.747 1.00 93.31 183 ILE A C 1
ATOM 1445 O O . ILE A 1 183 ? 14.493 8.860 -16.541 1.00 93.31 183 ILE A O 1
ATOM 1449 N N . TYR A 1 184 ? 15.738 9.223 -18.369 1.00 94.31 184 TYR A N 1
ATOM 1450 C CA . TYR A 1 184 ? 16.790 9.965 -17.676 1.00 94.31 184 TYR A CA 1
ATOM 1451 C C . TYR A 1 184 ? 16.248 11.206 -16.947 1.00 94.31 184 TYR A C 1
ATOM 1453 O O . TYR A 1 184 ? 16.590 11.452 -15.789 1.00 94.31 184 TYR A O 1
ATOM 1461 N N . ALA A 1 185 ? 15.376 11.984 -17.597 1.00 94.94 185 ALA A N 1
ATOM 1462 C CA . ALA A 1 185 ? 14.751 13.156 -16.986 1.00 94.94 185 ALA A CA 1
ATOM 1463 C C . ALA A 1 185 ? 13.856 12.776 -15.793 1.00 94.94 185 ALA A C 1
ATOM 1465 O O . ALA A 1 185 ? 13.918 13.418 -14.744 1.00 94.94 185 ALA A O 1
ATOM 1466 N N . LEU A 1 186 ? 13.070 11.702 -15.925 1.00 95.50 186 LEU A N 1
ATOM 1467 C CA . LEU A 1 186 ? 12.206 11.208 -14.852 1.00 95.50 186 LEU A CA 1
ATOM 1468 C C . LEU A 1 186 ? 13.005 10.720 -13.642 1.00 95.50 186 LEU A C 1
ATOM 1470 O O . LEU A 1 186 ? 12.653 11.057 -12.513 1.00 95.50 186 LEU A O 1
ATOM 1474 N N . ILE A 1 187 ? 14.088 9.967 -13.854 1.00 94.50 187 ILE A N 1
ATOM 1475 C CA . ILE A 1 187 ? 14.919 9.470 -12.750 1.00 94.50 187 ILE A CA 1
ATOM 1476 C C . ILE A 1 187 ? 15.555 10.638 -11.983 1.00 94.50 187 ILE A C 1
ATOM 1478 O O . ILE A 1 187 ? 15.534 10.633 -10.753 1.00 94.50 187 ILE A O 1
ATOM 1482 N N . ASN A 1 188 ? 16.043 11.674 -12.676 1.00 93.94 188 ASN A N 1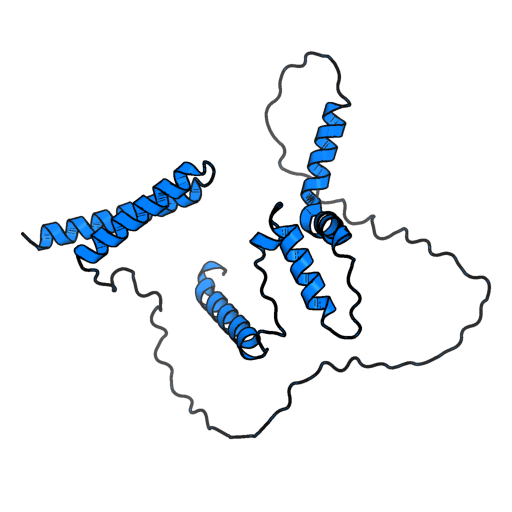
ATOM 1483 C CA . ASN A 1 188 ? 16.575 12.872 -12.014 1.00 93.94 188 ASN A CA 1
ATOM 1484 C C . ASN A 1 188 ? 15.504 13.625 -11.214 1.00 93.94 188 ASN A C 1
ATOM 1486 O O . ASN A 1 188 ? 15.752 13.991 -10.069 1.00 93.94 188 ASN A O 1
ATOM 1490 N N . LEU A 1 189 ? 14.298 13.786 -11.766 1.00 94.31 189 LEU A N 1
ATOM 1491 C CA . LEU A 1 189 ? 13.184 14.419 -11.053 1.00 94.31 189 LEU A CA 1
ATOM 1492 C C . LEU A 1 189 ? 12.832 13.664 -9.761 1.00 94.31 189 LEU A C 1
ATOM 1494 O O . LEU A 1 189 ? 12.594 14.264 -8.711 1.00 94.31 189 LEU A O 1
ATOM 1498 N N . VAL A 1 190 ? 12.800 12.330 -9.832 1.00 92.06 190 VAL A N 1
ATOM 1499 C CA . VAL A 1 190 ? 12.573 11.479 -8.662 1.00 92.06 190 VAL A CA 1
ATOM 1500 C C . VAL A 1 190 ? 13.715 11.661 -7.660 1.00 92.06 190 VAL A C 1
ATOM 1502 O O . VAL A 1 190 ? 13.448 11.903 -6.484 1.00 92.06 190 VAL A O 1
ATOM 1505 N N . LYS A 1 191 ? 14.971 11.634 -8.116 1.00 92.06 191 LYS A N 1
ATOM 1506 C CA . LYS A 1 191 ? 16.154 11.831 -7.269 1.00 92.06 191 LYS A CA 1
ATOM 1507 C C . LYS A 1 191 ? 16.105 13.156 -6.503 1.00 92.06 191 LYS A C 1
ATOM 1509 O O . LYS A 1 191 ? 16.248 13.142 -5.283 1.00 92.06 191 LYS A O 1
ATOM 1514 N N . GLU A 1 192 ? 15.822 14.273 -7.173 1.00 92.12 192 GLU A N 1
ATOM 1515 C CA . GLU A 1 192 ? 15.693 15.595 -6.538 1.00 92.12 192 GLU A CA 1
ATOM 1516 C C . GLU A 1 192 ? 14.607 15.608 -5.454 1.00 92.12 192 GLU A C 1
ATOM 1518 O O . GLU A 1 192 ? 14.809 16.102 -4.338 1.00 92.12 192 GLU A O 1
ATOM 1523 N N . LYS A 1 193 ? 13.454 14.992 -5.747 1.00 89.75 193 LYS A N 1
ATOM 1524 C CA . LYS A 1 193 ? 12.350 14.884 -4.789 1.00 89.75 193 LYS A CA 1
ATOM 1525 C C . LYS A 1 193 ? 12.752 14.099 -3.539 1.00 89.75 193 LYS A C 1
ATOM 1527 O O . LYS A 1 193 ? 12.351 14.480 -2.439 1.00 89.75 193 LYS A O 1
ATOM 1532 N N . TYR A 1 194 ? 13.547 13.041 -3.677 1.00 86.56 194 TYR A N 1
ATOM 1533 C CA . TYR A 1 194 ? 14.021 12.252 -2.537 1.00 86.56 194 TYR A CA 1
ATOM 1534 C C . TYR A 1 194 ? 15.158 12.931 -1.763 1.00 86.56 194 TYR A C 1
ATOM 1536 O O . TYR A 1 194 ? 15.141 12.905 -0.532 1.00 86.56 194 TYR A O 1
ATOM 1544 N N . GLN A 1 195 ? 16.077 13.627 -2.438 1.00 84.38 195 GLN A N 1
ATOM 1545 C CA . GLN A 1 195 ? 17.131 14.409 -1.779 1.00 84.38 195 GLN A CA 1
ATOM 1546 C C . GLN A 1 195 ? 16.553 15.504 -0.872 1.00 84.38 195 GLN A C 1
ATOM 1548 O O . GLN A 1 195 ? 17.025 15.697 0.247 1.00 84.38 195 GLN A O 1
ATOM 1553 N N . SER A 1 196 ? 15.462 16.155 -1.294 1.00 80.00 196 SER A N 1
ATOM 1554 C CA . SER A 1 196 ? 14.781 17.180 -0.485 1.00 80.00 196 SER A CA 1
ATOM 1555 C C . SER A 1 196 ? 14.185 16.661 0.835 1.00 80.00 196 SER A C 1
ATOM 1557 O O . SER A 1 196 ? 13.888 17.452 1.728 1.00 80.00 196 SER A O 1
ATOM 1559 N N . ARG A 1 197 ? 14.019 15.338 0.983 1.00 80.25 197 ARG A N 1
ATOM 1560 C CA . ARG A 1 197 ? 13.413 14.695 2.163 1.00 80.25 197 ARG A CA 1
ATOM 1561 C C . ARG A 1 197 ? 14.432 14.145 3.167 1.00 80.25 197 ARG A C 1
ATOM 1563 O O . ARG A 1 197 ? 14.035 13.605 4.195 1.00 80.25 197 ARG A O 1
ATOM 1570 N N . GLY A 1 198 ? 15.729 14.295 2.898 1.00 67.69 198 GLY A N 1
ATOM 1571 C CA . GLY A 1 198 ? 16.808 14.176 3.884 1.00 67.69 198 GLY A CA 1
ATOM 1572 C C . GLY A 1 198 ? 17.159 12.783 4.424 1.00 67.69 198 GLY A C 1
ATOM 1573 O O . GLY A 1 198 ? 18.177 12.685 5.097 1.00 67.69 198 GLY A O 1
ATOM 1574 N N . ASN A 1 199 ? 16.398 11.714 4.150 1.00 56.38 199 ASN A N 1
ATOM 1575 C CA . ASN A 1 199 ? 16.545 10.462 4.919 1.00 56.38 199 ASN A CA 1
ATOM 1576 C C . ASN A 1 199 ? 16.649 9.148 4.123 1.00 56.38 199 ASN A C 1
ATOM 1578 O O . ASN A 1 199 ? 16.734 8.086 4.737 1.00 56.38 199 ASN A O 1
ATOM 1582 N N . GLU A 1 200 ? 16.704 9.160 2.788 1.00 77.25 200 GLU A N 1
ATOM 1583 C CA . GLU A 1 200 ? 16.677 7.910 2.004 1.00 77.25 200 GLU A CA 1
ATOM 1584 C C . GLU A 1 200 ? 17.909 7.710 1.111 1.00 77.25 200 GLU A C 1
ATOM 1586 O O . GLU A 1 200 ? 17.814 7.526 -0.100 1.00 77.25 200 GLU A O 1
ATOM 1591 N N . HIS A 1 201 ? 19.090 7.652 1.737 1.00 80.81 201 HIS A N 1
ATOM 1592 C CA . HIS A 1 201 ? 20.369 7.398 1.053 1.00 80.81 201 HIS A CA 1
ATOM 1593 C C . HIS A 1 201 ? 20.369 6.105 0.210 1.00 80.81 201 HIS A C 1
ATOM 1595 O O . HIS A 1 201 ? 21.039 6.014 -0.813 1.00 80.81 201 HIS A O 1
ATOM 1601 N N . ARG A 1 202 ? 19.577 5.095 0.600 1.00 80.12 202 ARG A N 1
ATOM 1602 C CA . ARG A 1 202 ? 19.461 3.839 -0.162 1.00 80.12 202 ARG A CA 1
ATOM 1603 C C . ARG A 1 202 ? 18.763 4.030 -1.508 1.00 80.12 202 ARG A C 1
ATOM 1605 O O . ARG A 1 202 ? 19.154 3.376 -2.467 1.00 80.12 202 ARG A O 1
ATOM 1612 N N . ILE A 1 203 ? 17.753 4.899 -1.581 1.00 83.00 203 ILE A N 1
ATOM 1613 C CA . ILE A 1 203 ? 17.058 5.179 -2.842 1.00 83.00 203 ILE A CA 1
ATOM 1614 C C . ILE A 1 203 ? 17.976 5.967 -3.770 1.00 83.00 203 ILE A C 1
ATOM 1616 O O . ILE A 1 203 ? 18.041 5.664 -4.953 1.00 83.00 203 ILE A O 1
ATOM 1620 N N . GLU A 1 204 ? 18.741 6.914 -3.231 1.00 86.12 204 GLU A N 1
ATOM 1621 C CA . GLU A 1 204 ? 19.713 7.685 -4.007 1.00 86.12 204 GLU A CA 1
ATOM 1622 C C . GLU A 1 204 ? 20.743 6.790 -4.713 1.00 86.12 204 GLU A C 1
ATOM 1624 O O . GLU A 1 204 ? 20.926 6.926 -5.919 1.00 86.12 204 GLU A O 1
ATOM 1629 N N . ILE A 1 205 ? 21.323 5.816 -3.998 1.00 87.44 205 ILE A N 1
ATOM 1630 C CA . ILE A 1 205 ? 22.275 4.848 -4.573 1.00 87.44 205 ILE A CA 1
ATOM 1631 C C . ILE A 1 205 ? 21.634 4.059 -5.722 1.00 87.44 205 ILE A C 1
ATOM 1633 O O . ILE A 1 205 ? 22.230 3.916 -6.785 1.00 87.44 205 ILE A O 1
ATOM 1637 N N . ILE A 1 206 ? 20.405 3.574 -5.525 1.00 88.75 206 ILE A N 1
ATOM 1638 C CA . ILE A 1 206 ? 19.688 2.806 -6.549 1.00 88.75 206 ILE A CA 1
ATOM 1639 C C . ILE A 1 206 ? 19.429 3.673 -7.787 1.00 88.75 206 ILE A C 1
ATOM 1641 O O . ILE A 1 206 ? 19.654 3.229 -8.911 1.00 88.75 206 ILE A O 1
ATOM 1645 N N . LEU A 1 207 ? 18.967 4.913 -7.600 1.00 91.19 207 LEU A N 1
ATOM 1646 C CA . LEU A 1 207 ? 18.704 5.833 -8.708 1.00 91.19 207 LEU A CA 1
ATOM 1647 C C . LEU A 1 207 ? 19.990 6.198 -9.462 1.00 91.19 207 LEU A C 1
ATOM 1649 O O . LEU A 1 207 ? 19.947 6.337 -10.683 1.00 91.19 207 LEU A O 1
ATOM 1653 N N . ASP A 1 208 ? 21.123 6.309 -8.768 1.00 92.75 208 ASP A N 1
ATOM 1654 C CA . ASP A 1 208 ? 22.424 6.563 -9.390 1.00 92.75 208 ASP A CA 1
ATOM 1655 C C . ASP A 1 208 ? 22.903 5.407 -10.268 1.00 92.75 208 ASP A C 1
ATOM 1657 O O . ASP A 1 208 ? 23.393 5.646 -11.377 1.00 92.75 208 ASP A O 1
ATOM 1661 N N . ASP A 1 209 ? 22.695 4.164 -9.834 1.00 91.75 209 ASP A N 1
ATOM 1662 C CA . ASP A 1 209 ? 23.002 2.989 -10.652 1.00 91.75 209 ASP A CA 1
ATOM 1663 C C . ASP A 1 209 ? 22.151 2.968 -11.934 1.00 91.75 209 ASP A C 1
ATOM 1665 O O . ASP A 1 209 ? 22.688 2.790 -13.032 1.00 91.75 209 ASP A O 1
ATOM 1669 N N . TYR A 1 210 ? 20.850 3.267 -11.834 1.00 92.00 210 TYR A N 1
ATOM 1670 C CA . TYR A 1 210 ? 19.981 3.369 -13.012 1.00 92.00 210 TYR A CA 1
ATOM 1671 C C . TYR A 1 210 ? 20.373 4.525 -13.942 1.00 92.00 210 TYR A C 1
ATOM 1673 O O . TYR A 1 210 ? 20.383 4.358 -15.163 1.00 92.00 210 TYR A O 1
ATOM 1681 N N . LEU A 1 211 ? 20.725 5.699 -13.402 1.00 94.50 211 LEU A N 1
ATOM 1682 C CA . LEU A 1 211 ? 21.195 6.829 -14.213 1.00 94.50 211 LEU A CA 1
ATOM 1683 C C . LEU A 1 211 ? 22.461 6.473 -14.989 1.00 94.50 211 LEU A C 1
ATOM 1685 O O . LEU A 1 211 ? 22.598 6.861 -16.152 1.00 94.50 211 LEU A O 1
ATOM 1689 N N . LYS A 1 212 ? 23.379 5.733 -14.360 1.00 94.81 212 LYS A N 1
ATOM 1690 C CA . LYS A 1 212 ? 24.609 5.269 -15.001 1.00 94.81 212 LYS A CA 1
ATOM 1691 C C . LYS A 1 212 ? 24.302 4.342 -16.173 1.00 94.81 212 LYS A C 1
ATOM 1693 O O . LYS A 1 212 ? 24.853 4.552 -17.251 1.00 94.81 212 LYS A O 1
ATOM 1698 N N . GLU A 1 213 ? 23.407 3.376 -15.992 1.00 92.56 213 GLU A N 1
ATOM 1699 C CA . GLU A 1 213 ? 23.016 2.445 -17.055 1.00 92.56 213 GLU A CA 1
ATOM 1700 C C . GLU A 1 213 ? 22.339 3.165 -18.232 1.00 92.56 213 GLU A C 1
ATOM 1702 O O . GLU A 1 213 ? 22.739 2.995 -19.385 1.00 92.56 213 GLU A O 1
ATOM 1707 N N . VAL A 1 214 ? 21.374 4.049 -17.951 1.00 92.62 214 VAL A N 1
ATOM 1708 C CA . VAL A 1 214 ? 20.681 4.835 -18.987 1.00 92.62 214 VAL A CA 1
ATOM 1709 C C . VAL A 1 214 ? 21.663 5.724 -19.753 1.00 92.62 214 VAL A C 1
ATOM 1711 O O . VAL A 1 214 ? 21.553 5.858 -20.972 1.00 92.62 214 VAL A O 1
ATOM 1714 N N . LYS A 1 215 ? 22.647 6.314 -19.063 1.00 94.44 215 LYS A N 1
ATOM 1715 C CA . LYS A 1 215 ? 23.672 7.157 -19.689 1.00 94.44 215 LYS A CA 1
ATOM 1716 C C . LYS A 1 215 ? 24.577 6.366 -20.634 1.00 94.44 215 LYS A C 1
ATOM 1718 O O . LYS A 1 215 ? 24.890 6.880 -21.703 1.00 94.44 215 LYS A O 1
ATOM 1723 N N . VAL A 1 216 ? 24.968 5.144 -20.264 1.00 94.62 216 VAL A N 1
ATOM 1724 C CA . VAL A 1 216 ? 25.761 4.255 -21.131 1.00 94.62 216 VAL A CA 1
ATOM 1725 C C . VAL A 1 216 ? 24.981 3.924 -22.404 1.00 94.62 216 VAL A C 1
ATOM 1727 O O . VAL A 1 216 ? 25.469 4.209 -23.494 1.00 94.62 216 VAL A O 1
ATOM 1730 N N . LYS A 1 217 ? 23.726 3.470 -22.281 1.00 92.62 217 LYS A N 1
ATOM 1731 C CA . LYS A 1 217 ? 22.870 3.163 -23.445 1.00 92.62 217 LYS A CA 1
ATOM 1732 C C . LYS A 1 217 ? 22.622 4.383 -24.340 1.00 92.62 217 LYS A C 1
ATOM 1734 O O . LYS A 1 217 ? 22.536 4.270 -25.559 1.00 92.62 217 LYS A O 1
ATOM 1739 N N . LEU A 1 218 ? 22.515 5.577 -23.751 1.00 93.06 218 LEU A N 1
ATOM 1740 C CA . LEU A 1 218 ? 22.357 6.814 -24.517 1.00 93.06 218 LEU A CA 1
ATOM 1741 C C . LEU A 1 218 ? 23.619 7.164 -25.322 1.00 93.06 218 LEU A C 1
ATOM 1743 O O . LEU A 1 218 ? 23.484 7.672 -26.432 1.00 93.06 218 LEU A O 1
ATOM 1747 N N . MET A 1 219 ? 24.815 6.904 -24.778 1.00 93.62 219 MET A N 1
ATOM 1748 C CA . MET A 1 219 ? 26.087 7.098 -25.486 1.00 93.62 219 MET A CA 1
ATOM 1749 C C . MET A 1 219 ? 26.237 6.109 -26.645 1.00 93.62 219 MET A C 1
ATOM 1751 O O . MET A 1 219 ? 26.526 6.537 -27.756 1.00 93.62 219 MET A O 1
ATOM 1755 N N . GLU A 1 220 ? 25.914 4.832 -26.431 1.00 93.56 220 GLU A N 1
ATOM 1756 C CA . GLU A 1 220 ? 25.944 3.806 -27.487 1.00 93.56 220 GLU A CA 1
ATOM 1757 C C . GLU A 1 220 ? 25.047 4.167 -28.685 1.00 93.56 220 GLU A C 1
ATOM 1759 O O . GLU A 1 220 ? 25.426 3.969 -29.837 1.00 93.56 220 GLU A O 1
ATOM 1764 N N . LEU A 1 221 ? 23.871 4.756 -28.436 1.00 90.75 221 LEU A N 1
ATOM 1765 C CA . LEU A 1 221 ? 22.975 5.220 -29.504 1.00 90.75 221 LEU A CA 1
ATOM 1766 C C . LEU A 1 221 ? 23.444 6.496 -30.211 1.00 90.75 221 LEU A C 1
ATOM 1768 O O . LEU A 1 221 ? 22.975 6.777 -31.313 1.00 90.75 221 LEU A O 1
ATOM 1772 N 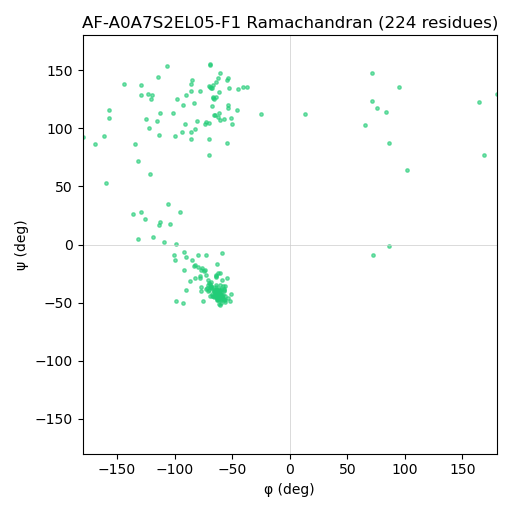N . ILE A 1 222 ? 24.284 7.310 -29.569 1.00 91.88 222 ILE A N 1
ATOM 1773 C CA . ILE A 1 222 ? 24.889 8.480 -30.214 1.00 91.88 222 ILE A CA 1
ATOM 1774 C C . ILE A 1 222 ? 25.988 8.000 -31.160 1.00 91.88 222 ILE A C 1
ATOM 1776 O O . ILE A 1 222 ? 25.944 8.354 -32.332 1.00 91.88 222 ILE A O 1
ATOM 1780 N N . ASP A 1 223 ? 26.868 7.120 -30.682 1.00 92.25 223 ASP A N 1
ATOM 1781 C CA . ASP A 1 223 ? 27.979 6.573 -31.467 1.00 92.25 223 ASP A CA 1
ATOM 1782 C C . ASP A 1 223 ? 27.498 5.727 -32.660 1.00 92.25 223 ASP A C 1
ATOM 1784 O O . ASP A 1 223 ? 28.181 5.638 -33.673 1.00 92.25 223 ASP A O 1
ATOM 1788 N N . ALA A 1 224 ? 26.309 5.119 -32.572 1.00 88.06 224 ALA A N 1
ATOM 1789 C CA . ALA A 1 224 ? 25.699 4.369 -33.674 1.00 88.06 224 ALA A CA 1
ATOM 1790 C C . ALA A 1 224 ? 25.006 5.248 -34.740 1.00 88.06 224 ALA A C 1
ATOM 1792 O O . ALA A 1 224 ? 24.549 4.719 -35.754 1.00 88.06 224 ALA A O 1
ATOM 1793 N N . SER A 1 225 ? 24.848 6.553 -34.492 1.00 81.69 225 SER A N 1
ATOM 1794 C CA . SER A 1 225 ? 24.138 7.486 -35.379 1.00 81.69 225 SER A CA 1
ATOM 1795 C C . SER A 1 225 ? 25.067 8.347 -36.246 1.00 81.69 225 SER A C 1
ATOM 1797 O O . SER A 1 225 ? 24.546 9.045 -37.123 1.00 81.69 225 SER A O 1
ATOM 1799 N N . ASP A 1 226 ? 26.375 8.315 -35.987 1.00 70.81 226 ASP A N 1
ATOM 1800 C CA . ASP A 1 226 ? 27.428 9.031 -36.723 1.00 70.81 226 ASP A CA 1
ATOM 1801 C C . ASP A 1 226 ? 28.117 8.109 -37.750 1.00 70.81 226 ASP A C 1
ATOM 1803 O O . ASP A 1 226 ? 28.448 8.606 -38.854 1.00 70.81 226 ASP A O 1
#

Organism: NCBI:txid49249

Mean predicted aligned error: 20.01 Å

Secondary structure (DSSP, 8-state):
-TTTTHHHHHHHHHHHHHHHHHHS-GGG-----HHHHHSTTTHHHHHHHHHHHHTTSTT-----GGGHHHHHHHHT-HHHHHHHHHHHHHHTS--S-----------------SSSSSS---PPPPS----------------PPPP-------------------S--TTS----HHHHHHHHHHHHHHHHHHHTTS--HHHHHHHHHHHHHHHHHHHHHHHT--

Solvent-accessible surface area (backbone atoms only — not comparable to full-atom values): 15129 Å² total; per-residue (Å²): 105,72,77,84,40,42,69,59,52,51,52,52,50,52,53,52,50,50,50,58,60,72,73,44,57,76,89,78,54,85,88,79,58,67,69,46,50,71,31,89,77,48,12,39,58,46,49,44,52,50,41,56,60,49,48,72,42,90,92,47,86,59,77,57,74,91,52,36,46,61,52,41,43,64,68,77,43,51,72,61,58,61,57,52,52,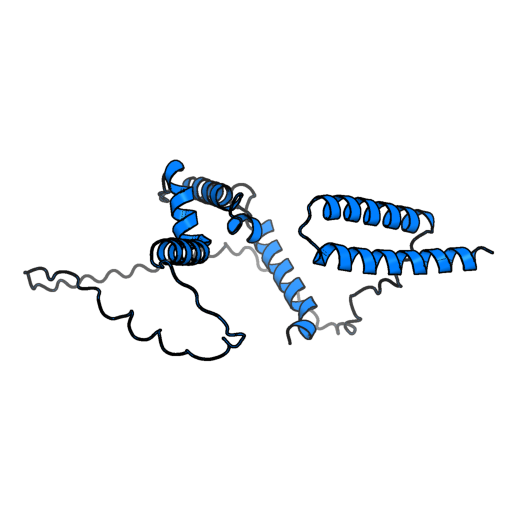52,50,53,53,53,68,72,70,63,77,96,72,92,78,84,87,84,81,86,86,91,78,85,89,73,90,88,85,84,83,78,87,86,78,84,82,86,76,85,84,76,96,69,96,71,94,76,92,74,94,76,89,78,80,82,80,76,85,73,83,84,88,77,82,95,74,91,72,85,77,73,90,69,83,74,75,79,87,68,78,86,65,76,54,83,80,75,62,84,70,53,73,69,53,49,53,50,51,52,52,51,54,50,55,53,46,53,59,49,61,76,65,76,74,55,70,70,57,52,54,54,51,50,54,52,50,52,53,53,51,52,57,53,49,56,58,51,69,73,71,113